Protein AF-A0A7S2B000-F1 (afdb_monomer_lite)

Sequence (266 aa):
QKKSGRSLSSGQLSNQALAASLPDLSRPAPIATAQARLSVDSGSQPRCPSSPLGADANQSGPGGRKRISACSLNASGTETSNLRSSPLGASFQPDLATPNRSRSVSFKPSTPSLDTPRLMDKLQRASSQMCAEQPRAARWTSLNHNSDSLLQHGEAMLKEQNALEARANLFKEMESEGVTSPLRQHIARKIRGRLREEQERDGQGTLDQVEIQQRSINIRKHLGLMYNLRRELQVLKRNAFEEEDDGKSKLDPEQAFLRGAWMARQ

Structure (mmCIF, N/CA/C/O backbone):
data_AF-A0A7S2B000-F1
#
_entry.id   AF-A0A7S2B000-F1
#
loop_
_atom_site.group_PDB
_atom_site.id
_atom_site.type_symbol
_atom_site.label_atom_id
_atom_site.label_alt_id
_atom_site.label_comp_id
_atom_site.label_asym_id
_atom_site.label_entity_id
_atom_site.label_seq_id
_atom_site.pdbx_PDB_ins_code
_atom_site.Cartn_x
_atom_site.Cartn_y
_atom_site.Cartn_z
_atom_site.occupancy
_atom_site.B_iso_or_equiv
_atom_site.auth_seq_id
_atom_site.auth_comp_id
_atom_site.auth_asym_id
_atom_site.auth_atom_id
_atom_site.pdbx_PDB_model_num
ATOM 1 N N . GLN A 1 1 ? -53.737 -36.867 26.801 1.00 48.75 1 GLN A N 1
ATOM 2 C CA . GLN A 1 1 ? -53.240 -37.774 27.862 1.00 48.75 1 GLN A CA 1
ATOM 3 C C . GLN A 1 1 ? -51.741 -37.547 28.054 1.00 48.75 1 GLN A C 1
ATOM 5 O O . GLN A 1 1 ? -51.056 -37.454 27.051 1.00 48.75 1 GLN A O 1
ATOM 10 N N . LYS A 1 2 ? -51.288 -37.520 29.323 1.00 49.06 2 LYS A N 1
ATOM 11 C CA . LYS A 1 2 ? -49.895 -37.528 29.850 1.00 49.06 2 LYS A CA 1
ATOM 12 C C . LYS A 1 2 ? -49.034 -36.285 29.528 1.00 49.06 2 LYS A C 1
ATOM 14 O O . LYS A 1 2 ? -48.746 -36.046 28.371 1.00 49.06 2 LYS A O 1
ATOM 19 N N . LYS A 1 3 ? -48.702 -35.370 30.455 1.00 48.66 3 LYS A N 1
ATOM 20 C CA . LYS A 1 3 ? -48.117 -35.373 31.832 1.00 48.66 3 LYS A CA 1
ATOM 21 C C . LYS A 1 3 ? -46.617 -35.011 31.823 1.00 48.66 3 LYS A C 1
ATOM 23 O O . LYS A 1 3 ? -45.858 -35.514 31.007 1.00 48.66 3 LYS A O 1
ATOM 28 N N . SER A 1 4 ? -46.237 -34.252 32.860 1.00 52.56 4 SER A N 1
ATOM 29 C CA . SER A 1 4 ? -44.898 -33.794 33.284 1.00 52.56 4 SER A CA 1
ATOM 30 C C . SER A 1 4 ? -44.373 -32.559 32.525 1.00 52.56 4 SER A C 1
ATOM 32 O O . SER A 1 4 ? -44.168 -32.615 31.326 1.00 52.56 4 SER A O 1
ATOM 34 N N . GLY A 1 5 ? -44.188 -31.373 33.113 1.00 51.44 5 GLY A N 1
ATOM 35 C CA . GLY A 1 5 ? -44.183 -30.980 34.523 1.00 51.44 5 GLY A CA 1
ATOM 36 C C . GLY A 1 5 ? -42.812 -31.194 35.162 1.00 51.44 5 GLY A C 1
ATOM 37 O O . GLY A 1 5 ? -42.626 -32.168 35.883 1.00 51.44 5 GLY A O 1
ATOM 38 N N . ARG A 1 6 ? -41.857 -30.294 34.894 1.00 51.41 6 ARG A N 1
ATOM 39 C CA . ARG A 1 6 ? -40.600 -30.176 35.647 1.00 51.41 6 ARG A CA 1
ATOM 40 C C . ARG A 1 6 ? -40.456 -28.748 36.165 1.00 51.41 6 ARG A C 1
ATOM 42 O O . ARG A 1 6 ? -40.022 -27.857 35.445 1.00 51.41 6 ARG A O 1
ATOM 49 N N . SER A 1 7 ? -40.849 -28.564 37.421 1.00 55.44 7 SER A N 1
ATOM 50 C CA . SER A 1 7 ? -40.416 -27.457 38.266 1.00 55.44 7 SER A CA 1
ATOM 51 C C . SER A 1 7 ? -38.979 -27.725 38.705 1.00 55.44 7 SER A C 1
ATOM 53 O O . SER A 1 7 ? -38.716 -28.766 39.310 1.00 55.44 7 SER A O 1
ATOM 55 N N . LEU A 1 8 ? -38.060 -26.805 38.424 1.00 56.22 8 LEU A N 1
ATOM 56 C CA . LEU A 1 8 ? -36.769 -26.773 39.099 1.00 56.22 8 LEU A CA 1
ATOM 57 C C . LEU A 1 8 ? -36.741 -25.585 40.050 1.00 56.22 8 LEU A C 1
ATOM 59 O O . LEU A 1 8 ? -37.148 -24.471 39.730 1.00 56.22 8 LEU A O 1
ATOM 63 N N . SER A 1 9 ? -36.353 -25.941 41.261 1.00 52.31 9 SER A N 1
ATOM 64 C CA . SER A 1 9 ? -36.409 -25.220 42.512 1.00 52.31 9 SER A CA 1
ATOM 65 C C . SER A 1 9 ? -35.502 -23.997 42.545 1.00 52.31 9 SER A C 1
ATOM 67 O O . SER A 1 9 ? -34.324 -24.065 42.202 1.00 52.31 9 SER A O 1
ATOM 69 N N . SER A 1 10 ? -36.078 -22.921 43.073 1.00 49.84 10 SER A N 1
ATOM 70 C CA . SER A 1 10 ? -35.412 -21.797 43.725 1.00 49.84 10 SER A CA 1
ATOM 71 C C . SER A 1 10 ? -34.302 -22.279 44.668 1.00 49.84 10 SER A C 1
ATOM 73 O O . SER A 1 10 ? -34.577 -22.896 45.696 1.00 49.84 10 SER A O 1
ATOM 75 N N . GLY A 1 11 ? -33.050 -22.000 44.306 1.00 50.50 11 GLY A N 1
ATOM 76 C CA . GLY A 1 11 ? -31.906 -22.037 45.209 1.00 50.50 11 GLY A CA 1
ATOM 77 C C . GLY A 1 11 ? -31.636 -20.628 45.719 1.00 50.50 11 GLY A C 1
ATOM 78 O O . GLY A 1 11 ? -30.879 -19.883 45.104 1.00 50.50 11 GLY A O 1
ATOM 79 N N . GLN A 1 12 ? -32.279 -20.256 46.826 1.00 51.03 12 GLN A N 1
ATOM 80 C CA . GLN A 1 12 ? -31.866 -19.113 47.635 1.00 51.03 12 GLN A CA 1
ATOM 81 C C . GLN A 1 12 ? -30.516 -19.442 48.281 1.00 51.03 12 GLN A C 1
ATOM 83 O O . GLN A 1 12 ? -30.449 -20.252 49.200 1.00 51.03 12 GLN A O 1
ATOM 88 N N . LEU A 1 13 ? -29.446 -18.801 47.814 1.00 54.88 13 LEU A N 1
ATOM 89 C CA . LEU A 1 13 ? -28.204 -18.685 48.571 1.00 54.88 13 LEU A CA 1
ATOM 90 C C . LEU A 1 13 ? -28.124 -17.267 49.127 1.00 54.88 13 LEU A C 1
ATOM 92 O O . LEU A 1 13 ? -27.769 -16.305 48.450 1.00 54.88 13 LEU A O 1
ATOM 96 N N . SER A 1 14 ? -28.527 -17.166 50.386 1.00 55.06 14 SER A N 1
ATOM 97 C CA . SER A 1 14 ? -28.281 -16.048 51.280 1.00 55.06 14 SER A CA 1
ATOM 98 C C . SER A 1 14 ? -26.785 -15.957 51.591 1.00 55.06 14 SER A C 1
ATOM 100 O O . SER A 1 14 ? -26.295 -16.652 52.478 1.00 55.06 14 SER A O 1
ATOM 102 N N . ASN A 1 15 ? -26.065 -15.079 50.893 1.00 51.00 15 ASN A N 1
ATOM 103 C CA . ASN A 1 15 ? -24.744 -14.627 51.326 1.00 51.00 15 ASN A CA 1
ATOM 104 C C . ASN A 1 15 ? -24.925 -13.418 52.244 1.00 51.00 15 ASN A C 1
ATOM 106 O O . ASN A 1 15 ? -24.978 -12.269 51.807 1.00 51.00 15 ASN A O 1
ATOM 110 N N . GLN A 1 16 ? -25.091 -13.718 53.529 1.00 51.50 16 GLN A N 1
ATOM 111 C CA . GLN A 1 16 ? -25.031 -12.758 54.621 1.00 51.50 16 GLN A CA 1
ATOM 112 C C . GLN A 1 16 ? -23.587 -12.665 55.134 1.00 51.50 16 GLN A C 1
ATOM 114 O O . GLN A 1 16 ? -22.929 -13.684 55.312 1.00 51.50 16 GLN A O 1
ATOM 119 N N . ALA A 1 17 ? -23.179 -11.433 55.442 1.00 47.75 17 ALA A N 1
ATOM 120 C CA . ALA A 1 17 ? -22.081 -11.047 56.331 1.00 47.75 17 ALA A CA 1
ATOM 121 C C . ALA A 1 17 ? -20.630 -11.263 55.853 1.00 47.75 17 ALA A C 1
ATOM 123 O O . ALA A 1 17 ? -20.069 -12.347 55.938 1.00 47.75 17 ALA A O 1
ATOM 124 N N . LEU A 1 18 ? -19.981 -10.148 55.495 1.00 49.06 18 LEU A N 1
ATOM 125 C CA . LEU A 1 18 ? -18.849 -9.586 56.251 1.00 49.06 18 LEU A CA 1
ATOM 126 C C . LEU A 1 18 ? -18.522 -8.199 55.675 1.00 49.06 18 LEU A C 1
ATOM 128 O O . LEU A 1 18 ? -17.697 -8.034 54.781 1.00 49.06 18 LEU A O 1
ATOM 132 N N . ALA A 1 19 ? -19.222 -7.186 56.188 1.00 46.69 19 ALA A N 1
ATOM 133 C CA . ALA A 1 19 ? -18.853 -5.791 56.008 1.00 46.69 19 ALA A CA 1
ATOM 134 C C . ALA A 1 19 ? -17.630 -5.500 56.892 1.00 46.69 19 ALA A C 1
ATOM 136 O O . ALA A 1 19 ? -17.762 -5.160 58.066 1.00 46.69 19 ALA A O 1
ATOM 137 N N . ALA A 1 20 ? -16.433 -5.678 56.336 1.00 52.91 20 ALA A N 1
ATOM 138 C CA . ALA A 1 20 ? -15.221 -5.112 56.906 1.00 52.91 20 ALA A CA 1
ATOM 139 C C . ALA A 1 20 ? -15.176 -3.626 56.530 1.00 52.91 20 ALA A C 1
ATOM 141 O O . ALA A 1 20 ? -14.961 -3.258 55.376 1.00 52.91 20 ALA A O 1
ATOM 142 N N . SER A 1 21 ? -15.440 -2.784 57.526 1.00 53.06 21 SER A N 1
ATOM 143 C CA . SER A 1 21 ? -15.286 -1.335 57.479 1.00 53.06 21 SER A CA 1
ATOM 144 C C . SER A 1 21 ? -13.819 -0.983 57.215 1.00 53.06 21 SER A C 1
ATOM 146 O O . SER A 1 21 ? -12.997 -1.006 58.129 1.00 53.06 21 SER A O 1
ATOM 148 N N . LEU A 1 22 ? -13.487 -0.671 55.963 1.00 53.50 22 LEU A N 1
ATOM 149 C CA . LEU A 1 22 ? -12.232 -0.015 55.601 1.00 53.50 22 LEU A CA 1
ATOM 150 C C . LEU A 1 22 ? -12.374 1.500 55.825 1.00 53.50 22 LEU A C 1
ATOM 152 O O . LEU A 1 22 ? -13.413 2.061 55.472 1.00 53.50 22 LEU A O 1
ATOM 156 N N . PRO A 1 23 ? -11.367 2.176 56.403 1.00 61.69 23 PRO A N 1
ATOM 157 C CA . PRO A 1 23 ? -11.379 3.626 56.519 1.00 61.69 23 PRO A CA 1
ATOM 158 C C . PRO A 1 23 ? -11.295 4.272 55.129 1.00 61.69 23 PRO A C 1
ATOM 160 O O . PRO A 1 23 ? -10.381 4.001 54.350 1.00 61.69 23 PRO A O 1
ATOM 163 N N . ASP A 1 24 ? -12.269 5.135 54.847 1.00 50.66 24 ASP A N 1
ATOM 164 C CA . ASP A 1 24 ? -12.337 6.016 53.684 1.00 50.66 24 ASP A CA 1
ATOM 165 C C . ASP A 1 24 ? -11.171 7.019 53.714 1.00 50.66 24 ASP A C 1
ATOM 167 O O . ASP A 1 24 ? -11.203 8.045 54.395 1.00 50.66 24 ASP A O 1
ATOM 171 N N . LEU A 1 25 ? -10.102 6.679 52.995 1.00 58.31 25 LEU A N 1
ATOM 172 C CA . LEU A 1 25 ? -8.961 7.543 52.706 1.00 58.31 25 LEU A CA 1
ATOM 173 C C . LEU A 1 25 ? -9.016 7.984 51.240 1.00 58.31 25 LEU A C 1
ATOM 175 O O . LEU A 1 25 ? -8.083 7.750 50.477 1.00 58.31 25 LEU A O 1
ATOM 179 N N . SER A 1 26 ? -10.113 8.608 50.810 1.00 54.66 26 SER A N 1
ATOM 180 C CA . SER A 1 26 ? -10.136 9.252 49.491 1.00 54.66 26 SER A CA 1
ATOM 181 C C . SER A 1 26 ? -11.076 10.450 49.423 1.00 54.66 26 SER A C 1
ATOM 183 O O . SER A 1 26 ? -11.925 10.563 48.546 1.00 54.66 26 SER A O 1
ATOM 185 N N . ARG A 1 27 ? -10.885 11.413 50.329 1.00 50.41 27 ARG A N 1
ATOM 186 C CA . ARG A 1 27 ? -11.430 12.759 50.140 1.00 50.41 27 ARG A CA 1
ATOM 187 C C . ARG A 1 27 ? -10.371 13.636 49.456 1.00 50.41 27 ARG A C 1
ATOM 189 O O . ARG A 1 27 ? -9.499 14.154 50.154 1.00 50.41 27 ARG A O 1
ATOM 196 N N . PRO A 1 28 ? -10.388 13.811 48.120 1.00 59.69 28 PRO A N 1
ATOM 197 C CA . PRO A 1 28 ? -9.558 14.822 47.483 1.00 59.69 28 PRO A CA 1
ATOM 198 C C . PRO A 1 28 ? -10.028 16.207 47.941 1.00 59.69 28 PRO A C 1
ATOM 200 O O . PRO A 1 28 ? -11.224 16.506 47.969 1.00 59.69 28 PRO A O 1
ATOM 203 N N . ALA A 1 29 ? -9.071 17.040 48.344 1.00 60.31 29 ALA A N 1
ATOM 204 C CA . ALA A 1 29 ? -9.307 18.438 48.672 1.00 6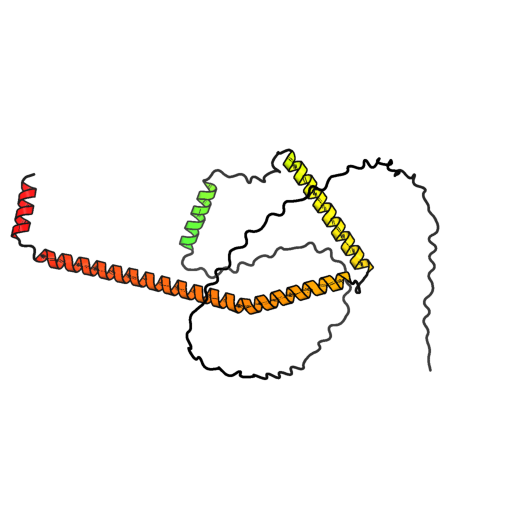0.31 29 ALA A CA 1
ATOM 205 C C . ALA A 1 29 ? -9.979 19.160 47.483 1.00 60.31 29 ALA A C 1
ATOM 207 O O . ALA A 1 29 ? -9.675 18.838 46.330 1.00 60.31 29 ALA A O 1
ATOM 208 N N . PRO A 1 30 ? -10.871 20.138 47.725 1.00 60.00 30 PRO A N 1
ATOM 209 C CA . PRO A 1 30 ? -11.452 20.931 46.653 1.00 60.00 30 PRO A CA 1
ATOM 210 C C . PRO A 1 30 ? -10.344 21.744 45.979 1.00 60.00 30 PRO A C 1
ATOM 212 O O . PRO A 1 30 ? -9.826 22.709 46.539 1.00 60.00 30 PRO A O 1
ATOM 215 N N . ILE A 1 31 ? -9.969 21.337 44.767 1.00 51.31 31 ILE A N 1
ATOM 216 C CA . ILE A 1 31 ? -9.130 22.142 43.885 1.00 51.31 31 ILE A CA 1
ATOM 217 C C . ILE A 1 31 ? -9.961 23.368 43.521 1.00 51.31 31 ILE A C 1
ATOM 219 O O . ILE A 1 31 ? -11.004 23.264 42.877 1.00 51.31 31 ILE A O 1
ATOM 223 N N . ALA A 1 32 ? -9.516 24.529 43.992 1.00 48.06 32 ALA A N 1
ATOM 224 C CA . ALA A 1 32 ? -10.076 25.812 43.620 1.00 48.06 32 ALA A CA 1
ATOM 225 C C . ALA A 1 32 ? -9.998 25.965 42.094 1.00 48.06 32 ALA A C 1
ATOM 227 O O . ALA A 1 32 ? -8.917 26.100 41.519 1.00 48.06 32 ALA A O 1
ATOM 228 N N . THR A 1 33 ? -11.157 25.924 41.441 1.00 52.47 33 THR A N 1
ATOM 229 C CA . THR A 1 33 ? -11.325 26.201 40.016 1.00 52.47 33 THR A CA 1
ATOM 230 C C . THR A 1 33 ? -10.997 27.669 39.753 1.00 52.47 33 THR A C 1
ATOM 232 O O . THR A 1 33 ? -11.868 28.537 39.786 1.00 52.47 33 THR A O 1
ATOM 235 N N . ALA A 1 34 ? -9.723 27.962 39.501 1.00 48.47 34 ALA A N 1
ATOM 236 C CA . ALA A 1 34 ? -9.314 29.216 38.894 1.00 48.47 34 ALA A CA 1
ATOM 237 C C . ALA A 1 34 ? -9.876 29.250 37.466 1.00 48.47 34 ALA A C 1
ATOM 239 O O . ALA A 1 34 ? -9.445 28.505 36.586 1.00 48.47 34 ALA A O 1
ATOM 240 N N . GLN A 1 35 ? -10.884 30.096 37.252 1.00 49.59 35 GLN A N 1
ATOM 241 C CA . GLN A 1 35 ? -11.424 30.406 35.934 1.00 49.59 35 GLN A CA 1
ATOM 242 C C . GLN A 1 35 ? -10.360 31.140 35.107 1.00 49.59 35 GLN A C 1
ATOM 244 O O . GLN A 1 35 ? -10.320 32.368 35.060 1.00 49.59 35 GLN A O 1
ATOM 249 N N . ALA A 1 36 ? -9.496 30.389 34.428 1.00 46.50 36 ALA A N 1
ATOM 250 C CA . ALA A 1 36 ? -8.711 30.917 33.326 1.00 46.50 36 ALA A CA 1
ATOM 251 C C . ALA A 1 36 ? -9.635 31.042 32.108 1.00 46.50 36 ALA A C 1
ATOM 253 O O . ALA A 1 36 ? -9.887 30.083 31.379 1.00 46.50 36 ALA A O 1
ATOM 254 N N . ARG A 1 37 ? -10.178 32.248 31.911 1.00 48.91 37 ARG A N 1
ATOM 255 C CA . ARG A 1 37 ? -10.768 32.680 30.642 1.00 48.91 37 ARG A CA 1
ATOM 256 C C . ARG A 1 37 ? -9.673 32.667 29.574 1.00 48.91 37 ARG A C 1
ATOM 258 O O . ARG A 1 37 ? -8.977 33.661 29.390 1.00 48.91 37 ARG A O 1
ATOM 265 N N . LEU A 1 38 ? -9.512 31.546 28.877 1.00 46.72 38 LEU A N 1
ATOM 266 C CA . LEU A 1 38 ? -8.758 31.517 27.632 1.00 46.72 38 LEU A CA 1
ATOM 267 C C . LEU A 1 38 ? -9.656 32.064 26.524 1.00 46.72 38 LEU A C 1
ATOM 269 O O . LEU A 1 38 ? -10.613 31.431 26.083 1.00 46.72 38 LEU A O 1
ATOM 273 N N . SER A 1 39 ? -9.338 33.299 26.150 1.00 52.38 39 SER A N 1
ATOM 274 C CA . SER A 1 39 ? -9.768 33.964 24.931 1.00 52.38 39 SER A CA 1
ATOM 275 C C . SER A 1 39 ? -9.484 33.044 23.745 1.00 52.38 39 SER A C 1
ATOM 277 O O . SER A 1 39 ? -8.328 32.748 23.448 1.00 52.38 39 SER A O 1
ATOM 279 N N . VAL A 1 40 ? -10.542 32.560 23.097 1.00 52.59 40 VAL A N 1
ATOM 280 C CA . VAL A 1 40 ? -10.447 31.854 21.820 1.00 52.59 40 VAL A CA 1
ATOM 281 C C . VAL A 1 40 ? -10.113 32.913 20.780 1.00 52.59 40 VAL A C 1
ATOM 283 O O . VAL A 1 40 ? -10.995 33.623 20.304 1.00 52.59 40 VAL A O 1
ATOM 286 N N . ASP A 1 41 ? -8.820 33.065 20.510 1.00 46.97 41 ASP A N 1
ATOM 287 C CA . ASP A 1 41 ? -8.335 33.881 19.411 1.00 46.97 41 ASP A CA 1
ATOM 288 C C . ASP A 1 41 ? -8.746 33.218 18.095 1.00 46.97 41 ASP A C 1
ATOM 290 O O . ASP A 1 41 ? -8.426 32.067 17.779 1.00 46.97 41 ASP A O 1
ATOM 294 N N . SER A 1 42 ? -9.577 33.950 17.380 1.00 53.12 42 SER A N 1
ATOM 295 C CA . SER A 1 42 ? -10.132 33.616 16.090 1.00 53.12 42 SER A CA 1
ATOM 296 C C . SER A 1 42 ? -9.085 33.802 14.998 1.00 53.12 42 SER A C 1
ATOM 298 O O . SER A 1 42 ? -8.709 34.922 14.679 1.00 53.12 42 SER A O 1
ATOM 300 N N . GLY A 1 43 ? -8.762 32.708 14.310 1.00 49.47 43 GLY A N 1
ATOM 301 C CA . GLY A 1 43 ? -8.453 32.764 12.885 1.00 49.47 43 GLY A CA 1
ATOM 302 C C . GLY A 1 43 ? -7.011 32.465 12.503 1.00 49.47 43 GLY A C 1
ATOM 303 O O . GLY A 1 43 ? -6.142 33.317 12.577 1.00 49.47 43 GLY A O 1
ATOM 304 N N . SER A 1 44 ? -6.809 31.285 11.920 1.00 46.91 44 SER A N 1
ATOM 305 C CA . SER A 1 44 ? -6.159 31.173 10.610 1.00 46.91 44 SER A CA 1
ATOM 306 C C . SER A 1 44 ? -6.344 29.746 10.100 1.00 46.91 44 SER A C 1
ATOM 308 O O . SER A 1 44 ? -5.652 28.820 10.517 1.00 46.91 44 SER A O 1
ATOM 310 N N . GLN A 1 45 ? -7.334 29.537 9.229 1.00 51.12 45 GLN A N 1
ATOM 311 C CA . GLN A 1 45 ? -7.368 28.323 8.419 1.00 51.12 45 GLN A CA 1
ATOM 312 C C . GLN A 1 45 ? -6.373 28.485 7.262 1.00 51.12 45 GLN A C 1
ATOM 314 O O . GLN A 1 45 ? -6.459 29.484 6.541 1.00 51.12 45 GLN A O 1
ATOM 319 N N . PRO A 1 46 ? -5.469 27.519 7.022 1.00 52.25 46 PRO A N 1
ATOM 320 C CA . PRO A 1 46 ? -4.660 27.520 5.816 1.00 52.25 46 PRO A CA 1
ATOM 321 C C . PRO A 1 46 ? -5.568 27.239 4.612 1.00 52.25 46 PRO A C 1
ATOM 323 O O . PRO A 1 46 ? -6.059 26.127 4.412 1.00 52.25 46 PRO A O 1
ATOM 326 N N . ARG A 1 47 ? -5.816 28.280 3.812 1.00 46.34 47 ARG A N 1
ATOM 327 C CA . ARG A 1 47 ? -6.464 28.158 2.503 1.00 46.34 47 ARG A CA 1
ATOM 328 C C . ARG A 1 47 ? -5.590 27.278 1.613 1.00 46.34 47 ARG A C 1
ATOM 330 O O . ARG A 1 47 ? -4.447 27.620 1.325 1.00 46.34 47 ARG A O 1
ATOM 337 N N . CYS A 1 48 ? -6.143 26.158 1.167 1.00 46.97 48 CYS A N 1
ATOM 338 C CA . CYS A 1 48 ? -5.566 25.381 0.079 1.00 46.97 48 CYS A CA 1
ATOM 339 C C . CYS A 1 48 ? -5.608 26.225 -1.209 1.00 46.97 48 CYS A C 1
ATOM 341 O O . CYS A 1 48 ? -6.646 26.836 -1.483 1.00 46.97 48 CYS A O 1
ATOM 343 N N . PRO A 1 49 ? -4.529 26.282 -2.009 1.00 56.56 49 PRO A N 1
ATOM 344 C CA . PRO A 1 49 ? -4.567 26.945 -3.302 1.00 56.56 49 PRO A CA 1
ATOM 345 C C . PRO A 1 49 ? -5.453 26.134 -4.254 1.00 56.56 49 PRO A C 1
ATOM 347 O O . PRO A 1 49 ? -5.111 25.032 -4.677 1.00 56.56 49 PRO A O 1
ATOM 350 N N . SER A 1 50 ? -6.616 26.693 -4.577 1.00 49.25 50 SER A N 1
ATOM 351 C CA . SER A 1 50 ? -7.461 26.262 -5.684 1.00 49.25 50 SER A CA 1
ATOM 352 C C . SER A 1 50 ? -6.711 26.469 -6.999 1.00 49.25 50 SER A C 1
ATOM 354 O O . SER A 1 50 ? -6.423 27.605 -7.380 1.00 49.25 50 SER A O 1
ATOM 356 N N . SER A 1 51 ? -6.391 25.376 -7.687 1.00 55.22 51 SER A N 1
ATOM 357 C CA . SER A 1 51 ? -5.901 25.409 -9.062 1.00 55.22 51 SER A CA 1
ATOM 358 C C . SER A 1 51 ? -6.970 26.017 -9.984 1.00 55.22 51 SER A C 1
ATOM 360 O O . SER A 1 51 ? -8.144 25.655 -9.862 1.00 55.22 51 SER A O 1
ATOM 362 N N . PRO A 1 52 ? -6.608 26.933 -10.898 1.00 56.88 52 PRO A N 1
ATOM 363 C CA . PRO A 1 52 ? -7.561 27.504 -11.835 1.00 56.88 52 PRO A CA 1
ATOM 364 C C . PRO A 1 52 ? -7.991 26.458 -12.870 1.00 56.88 52 PRO A C 1
ATOM 366 O O . PRO A 1 52 ? -7.160 25.837 -13.534 1.00 56.88 52 PRO A O 1
ATOM 369 N N . LEU A 1 53 ? -9.310 26.295 -13.005 1.00 45.56 53 LEU A N 1
ATOM 370 C CA . LEU A 1 53 ? -9.945 25.681 -14.165 1.00 45.56 53 LEU A CA 1
ATOM 371 C C . LEU A 1 53 ? -9.543 26.470 -15.420 1.00 45.56 53 LEU A C 1
ATOM 373 O O . LEU A 1 53 ? -9.999 27.594 -15.622 1.00 45.56 53 LEU A O 1
ATOM 377 N N . GLY A 1 54 ? -8.720 25.860 -16.269 1.00 44.84 54 GLY A N 1
ATOM 378 C CA . GLY A 1 54 ? -8.590 26.246 -17.668 1.00 44.84 54 GLY A CA 1
ATOM 379 C C . GLY A 1 54 ? -9.793 25.713 -18.436 1.00 44.84 54 GLY A C 1
ATOM 380 O O . GLY A 1 54 ? -9.859 24.526 -18.750 1.00 44.84 54 GLY A O 1
ATOM 381 N N . ALA A 1 55 ? -10.762 26.590 -18.674 1.00 47.69 55 ALA A N 1
ATOM 382 C CA . ALA A 1 55 ? -11.811 26.391 -19.653 1.00 47.69 55 ALA A CA 1
ATOM 383 C C . ALA A 1 55 ? -11.271 26.828 -21.017 1.00 47.69 55 ALA A C 1
ATOM 385 O O . ALA A 1 55 ? -11.128 28.022 -21.244 1.00 47.69 55 ALA A O 1
ATOM 386 N N . ASP A 1 56 ? -11.026 25.874 -21.913 1.00 50.28 56 ASP A N 1
ATOM 387 C CA . ASP A 1 56 ? -10.988 26.144 -23.347 1.00 50.28 56 ASP A CA 1
ATOM 388 C C . ASP A 1 56 ? -12.004 25.243 -24.041 1.00 50.28 56 ASP A C 1
ATOM 390 O O . ASP A 1 56 ? -11.912 24.014 -24.084 1.00 50.28 56 ASP A O 1
ATOM 394 N N . ALA A 1 57 ? -13.042 25.919 -24.517 1.00 50.78 57 ALA A N 1
ATOM 395 C CA . ALA A 1 57 ? -14.077 25.403 -25.378 1.00 50.78 57 ALA A CA 1
ATOM 396 C C . ALA A 1 57 ? -13.598 25.381 -26.841 1.00 50.78 57 ALA A C 1
ATOM 398 O O . ALA A 1 57 ? -12.697 26.118 -27.229 1.00 50.78 57 ALA A O 1
ATOM 399 N N . ASN A 1 58 ? -14.344 24.628 -27.655 1.00 41.91 58 ASN A N 1
ATOM 400 C CA . ASN A 1 58 ? -14.477 24.748 -29.112 1.00 41.91 58 ASN A CA 1
ATOM 401 C C . ASN A 1 58 ? -13.375 24.146 -30.005 1.00 41.91 58 ASN A C 1
ATOM 403 O O . ASN A 1 58 ? -12.440 24.836 -30.393 1.00 41.91 58 ASN A O 1
ATOM 407 N N . GLN A 1 59 ? -13.628 22.944 -30.551 1.00 43.09 59 GLN A N 1
ATOM 408 C CA . GLN A 1 59 ? -14.250 22.830 -31.890 1.00 43.09 59 GLN A CA 1
ATOM 409 C C . GLN A 1 59 ? -14.450 21.377 -32.381 1.00 43.09 59 GLN A C 1
ATOM 411 O O . GLN A 1 59 ? -13.512 20.609 -32.549 1.00 43.09 59 GLN A O 1
ATOM 416 N N . SER A 1 60 ? -15.724 21.047 -32.629 1.00 46.97 60 SER A N 1
ATOM 417 C CA . SER A 1 60 ? -16.280 20.333 -33.796 1.00 46.97 60 SER A CA 1
ATOM 418 C C . SER A 1 60 ? -15.500 19.201 -34.491 1.00 46.97 60 SER A C 1
ATOM 420 O O . SER A 1 60 ? -14.523 19.432 -35.197 1.00 46.97 60 SER A O 1
ATOM 422 N N . GLY A 1 61 ? -16.112 18.010 -34.500 1.00 40.22 61 GLY A N 1
ATOM 423 C CA . GLY A 1 61 ? -15.904 16.987 -35.531 1.00 40.22 61 GLY A CA 1
ATOM 424 C C . GLY A 1 61 ? -16.994 15.900 -35.503 1.00 40.22 61 GLY A C 1
ATOM 425 O O . GLY A 1 61 ? -17.028 15.121 -34.550 1.00 40.22 61 GLY A O 1
ATOM 426 N N . PRO A 1 62 ? -17.892 15.804 -36.507 1.00 55.81 62 PRO A N 1
ATOM 427 C CA . PRO A 1 62 ? -18.918 14.768 -36.566 1.00 55.81 62 PRO A CA 1
ATOM 428 C C . PRO A 1 62 ? -18.329 13.502 -37.206 1.00 55.81 62 PRO A C 1
ATOM 430 O O . PRO A 1 62 ? -18.328 13.333 -38.421 1.00 55.81 62 PRO A O 1
ATOM 433 N N . GLY A 1 63 ? -17.795 12.606 -36.379 1.00 43.41 63 GLY A N 1
ATOM 434 C CA . GLY A 1 63 ? -17.251 11.319 -36.813 1.00 43.41 63 GLY A CA 1
ATOM 435 C C . GLY A 1 63 ? -18.118 10.165 -36.332 1.00 43.41 63 GLY A C 1
ATOM 436 O O . GLY A 1 63 ? -17.920 9.655 -35.233 1.00 43.41 63 GLY A O 1
ATOM 437 N N . GLY A 1 64 ? -19.086 9.750 -37.150 1.00 52.12 64 GLY A N 1
ATOM 438 C CA . GLY A 1 64 ? -19.974 8.635 -36.847 1.00 52.12 64 GLY A CA 1
ATOM 439 C C . GLY A 1 64 ? -19.218 7.342 -36.531 1.00 52.12 64 GLY A C 1
ATOM 440 O O . GLY A 1 64 ? -18.468 6.823 -37.358 1.00 52.12 64 GLY A O 1
ATOM 441 N N . ARG A 1 65 ? -19.475 6.767 -35.353 1.00 46.81 65 ARG A N 1
ATOM 442 C CA . ARG A 1 65 ? -19.175 5.363 -35.064 1.00 46.81 65 ARG A CA 1
ATOM 443 C C . ARG A 1 65 ? -20.392 4.681 -34.450 1.00 46.81 65 ARG A C 1
ATOM 445 O O . ARG A 1 65 ? -20.785 4.908 -33.315 1.00 46.81 65 ARG A O 1
ATOM 452 N N . LYS A 1 66 ? -20.994 3.897 -35.339 1.00 54.44 66 LYS A N 1
ATOM 453 C CA . LYS A 1 66 ? -21.929 2.782 -35.202 1.00 54.44 66 LYS A CA 1
ATOM 454 C C . LYS A 1 66 ? -22.175 2.318 -33.761 1.00 54.44 66 LYS A C 1
ATOM 456 O O . LYS A 1 66 ? -21.276 1.822 -33.089 1.00 54.44 66 LYS A O 1
ATOM 461 N N . ARG A 1 67 ? -23.452 2.404 -33.375 1.00 44.47 67 ARG A N 1
ATOM 462 C CA . ARG A 1 67 ? -24.072 1.648 -32.284 1.00 44.47 67 ARG A CA 1
ATOM 463 C C . ARG A 1 67 ? -23.701 0.177 -32.444 1.00 44.47 67 ARG A C 1
ATOM 465 O O . ARG A 1 67 ? -24.086 -0.441 -33.435 1.00 44.47 67 ARG A O 1
ATOM 472 N N . ILE A 1 68 ? -22.964 -0.367 -31.486 1.00 51.03 68 ILE A N 1
ATOM 473 C CA . ILE A 1 68 ? -22.836 -1.812 -31.344 1.00 51.03 68 ILE A CA 1
ATOM 474 C C . ILE A 1 68 ? -23.912 -2.217 -30.346 1.00 51.03 68 ILE A C 1
ATOM 476 O O . ILE A 1 68 ? -23.979 -1.703 -29.231 1.00 51.03 68 ILE A O 1
ATOM 480 N N . SER A 1 69 ? -24.820 -3.041 -30.849 1.00 54.12 69 SER A N 1
ATOM 481 C CA . SER A 1 69 ? -25.993 -3.567 -30.174 1.00 54.12 69 SER A CA 1
ATOM 482 C C . SER A 1 69 ? -25.632 -4.232 -28.852 1.00 54.12 69 SER A C 1
ATOM 484 O O . SER A 1 69 ? -24.702 -5.033 -28.785 1.00 54.12 69 SER A O 1
ATOM 486 N N . ALA A 1 70 ? -26.425 -3.935 -27.826 1.00 39.53 70 ALA A N 1
ATOM 487 C CA . ALA A 1 70 ? -26.494 -4.727 -26.615 1.00 39.53 70 ALA A CA 1
ATOM 488 C C . ALA A 1 70 ? -26.971 -6.141 -26.977 1.00 39.53 70 ALA A C 1
ATOM 490 O O . ALA A 1 70 ? -28.052 -6.312 -27.543 1.00 39.53 70 ALA A O 1
ATOM 491 N N . CYS A 1 71 ? -26.160 -7.144 -26.659 1.00 42.34 71 CYS A N 1
ATOM 492 C CA . CYS A 1 71 ? -26.588 -8.533 -26.611 1.00 42.34 71 CYS A CA 1
ATOM 493 C C . CYS A 1 71 ? -26.850 -8.859 -25.141 1.00 42.34 71 CYS A C 1
ATOM 495 O O . CYS A 1 71 ? -25.915 -9.101 -24.379 1.00 42.34 71 CYS A O 1
ATOM 497 N N . SER A 1 72 ? -28.125 -8.833 -24.747 1.00 43.28 72 SER A N 1
ATOM 498 C CA . SER A 1 72 ? -28.604 -9.519 -23.547 1.00 43.28 72 SER A CA 1
ATOM 499 C C . SER A 1 72 ? -28.217 -10.990 -23.633 1.00 43.28 72 SER A C 1
ATOM 501 O O . SER A 1 72 ? -28.760 -11.724 -24.457 1.00 43.28 72 SER A O 1
ATOM 503 N N . LEU A 1 73 ? -27.314 -11.434 -22.764 1.00 44.31 73 LEU A N 1
ATOM 504 C CA . LEU A 1 73 ? -27.178 -12.845 -22.433 1.00 44.31 73 LEU A CA 1
ATOM 505 C C . LEU A 1 73 ? -27.866 -13.076 -21.094 1.00 44.31 73 LEU A C 1
ATOM 507 O O . LEU A 1 73 ? -27.320 -12.836 -20.020 1.00 44.31 73 LEU A O 1
ATOM 511 N N . ASN A 1 74 ? -29.108 -13.534 -21.211 1.00 44.47 74 ASN A N 1
ATOM 512 C CA . ASN A 1 74 ? -29.835 -14.201 -20.150 1.00 44.47 74 ASN A CA 1
ATOM 513 C C . ASN A 1 74 ? -29.113 -15.524 -19.861 1.00 44.47 74 ASN A C 1
ATOM 515 O O . ASN A 1 74 ? -29.229 -16.471 -20.635 1.00 44.47 74 ASN A O 1
ATOM 519 N N . ALA A 1 75 ? -28.369 -15.589 -18.761 1.00 42.12 75 ALA A N 1
ATOM 520 C CA . ALA A 1 75 ? -27.899 -16.845 -18.189 1.00 42.12 75 ALA A CA 1
ATOM 521 C C . ALA A 1 75 ? -28.691 -17.114 -16.906 1.00 42.12 75 ALA A C 1
ATOM 523 O O . ALA A 1 75 ? -28.271 -16.813 -15.792 1.00 42.12 75 ALA A O 1
ATOM 524 N N . SER A 1 76 ? -29.889 -17.657 -17.096 1.00 43.31 76 SER A N 1
ATOM 525 C CA . SER A 1 76 ? -30.647 -18.370 -16.075 1.00 43.31 76 SER A CA 1
ATOM 526 C C . SER A 1 76 ? -29.920 -19.678 -15.749 1.00 43.31 76 SER A C 1
ATOM 528 O O . SER A 1 76 ? -30.135 -20.693 -16.406 1.00 43.31 76 SER A O 1
ATOM 530 N N . GLY A 1 77 ? -29.027 -19.630 -14.760 1.00 38.38 77 GLY A N 1
ATOM 531 C CA . GLY A 1 77 ? -28.411 -20.798 -14.135 1.00 38.38 77 GLY A CA 1
ATOM 532 C C . GLY A 1 77 ? -29.051 -21.054 -12.776 1.00 38.38 77 GLY A C 1
ATOM 533 O O . GLY A 1 77 ? -28.616 -20.514 -11.764 1.00 38.38 77 GLY A O 1
ATOM 534 N N . THR A 1 78 ? -30.118 -21.847 -12.755 1.00 44.44 78 THR A N 1
ATOM 535 C CA . THR A 1 78 ? -30.681 -22.430 -11.535 1.00 44.44 78 THR A CA 1
ATOM 536 C C . THR A 1 78 ? -29.784 -23.577 -11.076 1.00 44.44 78 THR A C 1
ATOM 538 O O . THR A 1 78 ? -30.000 -24.721 -11.467 1.00 44.44 78 THR A O 1
ATOM 541 N N . GLU A 1 79 ? -28.784 -23.289 -10.246 1.00 40.38 79 GLU A N 1
ATOM 542 C CA . GLU A 1 79 ? -28.079 -24.325 -9.487 1.00 40.38 79 GLU A CA 1
ATOM 543 C C . GLU A 1 79 ? -28.701 -24.446 -8.095 1.00 40.38 79 GLU A C 1
ATOM 545 O O . GLU A 1 79 ? -28.322 -23.802 -7.119 1.00 40.38 79 GLU A O 1
ATOM 550 N N . THR A 1 80 ? -29.713 -25.302 -8.022 1.00 45.91 80 THR A N 1
ATOM 551 C CA . THR A 1 80 ? -30.131 -25.958 -6.790 1.00 45.91 80 THR A CA 1
ATOM 552 C C . THR A 1 80 ? -29.147 -27.086 -6.497 1.00 45.91 80 THR A C 1
ATOM 554 O O . THR A 1 80 ? -29.163 -28.085 -7.210 1.00 45.91 80 THR A O 1
ATOM 557 N N . SER A 1 81 ? -28.320 -26.986 -5.455 1.00 45.25 81 SER A N 1
ATOM 558 C CA . SER A 1 81 ? -27.967 -28.162 -4.643 1.00 45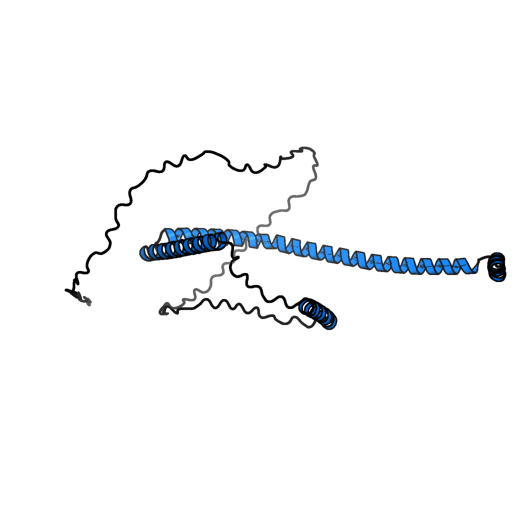.25 81 SER A CA 1
ATOM 559 C C . SER A 1 81 ? -27.167 -27.815 -3.380 1.00 45.25 81 SER A C 1
ATOM 561 O O . SER A 1 81 ? -26.208 -27.055 -3.394 1.00 45.25 81 SER A O 1
ATOM 563 N N . ASN A 1 82 ? -27.566 -28.493 -2.300 1.00 39.88 82 ASN A N 1
ATOM 564 C CA . ASN A 1 82 ? -26.770 -28.872 -1.132 1.00 39.88 82 ASN A CA 1
ATOM 565 C C . ASN A 1 82 ? -26.584 -27.848 -0.003 1.00 39.88 82 ASN A C 1
ATOM 567 O O . ASN A 1 82 ? -25.485 -27.415 0.339 1.00 39.88 82 ASN A O 1
ATOM 571 N N . LEU A 1 83 ? -27.694 -27.643 0.713 1.00 39.81 83 LEU A N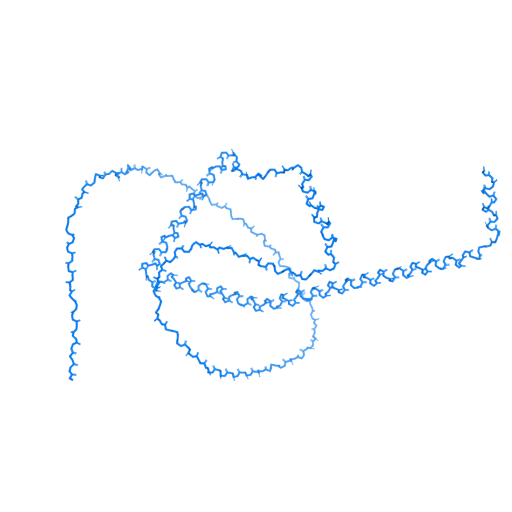 1
ATOM 572 C CA . LEU A 1 83 ? -27.699 -27.420 2.158 1.00 39.81 83 LEU A CA 1
ATOM 573 C C . LEU A 1 83 ? -26.988 -28.592 2.858 1.00 39.81 83 LEU A C 1
ATOM 575 O O . LEU A 1 83 ? -27.595 -29.624 3.140 1.00 39.81 83 LEU A O 1
ATOM 579 N N . ARG A 1 84 ? -25.692 -28.442 3.143 1.00 42.06 84 ARG A N 1
ATOM 580 C CA . ARG A 1 84 ? -24.988 -29.309 4.089 1.00 42.06 84 ARG A CA 1
ATOM 581 C C . ARG A 1 84 ? -25.108 -28.685 5.472 1.00 42.06 84 ARG A C 1
ATOM 583 O O . ARG A 1 84 ? -24.437 -27.712 5.801 1.00 42.06 84 ARG A O 1
ATOM 590 N N . SER A 1 85 ? -26.024 -29.237 6.252 1.00 47.19 85 SER A N 1
ATOM 591 C CA . SER A 1 85 ? -26.200 -28.975 7.673 1.00 47.19 85 SER A CA 1
ATOM 592 C C . SER A 1 85 ? -24.906 -29.329 8.411 1.00 47.19 85 SER A C 1
ATOM 594 O O . SER A 1 85 ? -24.548 -30.503 8.504 1.00 47.19 85 SER A O 1
ATOM 596 N N . SER A 1 86 ? -24.193 -28.328 8.924 1.00 47.94 86 SER A N 1
ATOM 597 C CA . SER A 1 86 ? -23.116 -28.552 9.891 1.00 47.94 86 SER A CA 1
ATOM 598 C C . SER A 1 86 ? -23.717 -28.592 11.299 1.00 47.94 86 SER A C 1
ATOM 600 O O . SER A 1 86 ? -24.473 -27.683 11.652 1.00 47.94 86 SER A O 1
ATOM 602 N N . PRO A 1 87 ? -23.425 -29.626 12.105 1.00 57.97 87 PRO A N 1
ATOM 603 C CA . PRO A 1 87 ? -23.970 -29.751 13.447 1.00 57.97 87 PRO A CA 1
ATOM 604 C C . PRO A 1 87 ? -23.394 -28.683 14.385 1.00 57.97 87 PRO A C 1
ATOM 606 O O . PRO A 1 87 ? -22.183 -28.509 14.511 1.00 57.97 87 PRO A O 1
ATOM 609 N N . LEU A 1 88 ? -24.311 -27.989 15.057 1.00 50.28 88 LEU A N 1
ATOM 610 C CA . LEU A 1 88 ? -24.078 -27.192 16.255 1.00 50.28 88 LEU A CA 1
ATOM 611 C C . LEU A 1 88 ? -23.532 -28.103 17.360 1.00 50.28 88 LEU A C 1
ATOM 613 O O . LEU A 1 88 ? -24.212 -29.043 17.766 1.00 50.28 88 LEU A O 1
ATOM 617 N N . GLY A 1 89 ? -22.332 -27.819 17.863 1.00 50.69 89 GLY A N 1
ATOM 618 C CA . GLY A 1 89 ? -21.805 -28.533 19.025 1.00 50.69 89 GLY A CA 1
ATOM 619 C C . GLY A 1 89 ? -20.291 -28.506 19.148 1.00 50.69 89 GLY A C 1
ATOM 620 O O . GLY A 1 89 ? -19.667 -29.559 19.159 1.00 50.69 89 GLY A O 1
ATOM 621 N N . ALA A 1 90 ? -19.693 -27.322 19.271 1.00 41.47 90 ALA A N 1
ATOM 622 C CA . ALA A 1 90 ? -18.334 -27.205 19.786 1.00 41.47 90 ALA A CA 1
ATOM 623 C C . ALA A 1 90 ? -18.312 -26.127 20.871 1.00 41.47 90 ALA A C 1
ATOM 625 O O . ALA A 1 90 ? -18.545 -24.946 20.621 1.00 41.47 90 ALA A O 1
ATOM 626 N N . SER A 1 91 ? -18.101 -26.602 22.095 1.00 49.94 91 SER A N 1
ATOM 627 C CA . SER A 1 91 ? -17.776 -25.832 23.287 1.00 49.94 91 SER A CA 1
ATOM 628 C C . SER A 1 91 ? -16.665 -24.825 22.971 1.00 49.94 91 SER A C 1
ATOM 630 O O . SER A 1 91 ? -15.567 -25.205 22.574 1.00 49.94 91 SER A O 1
ATOM 632 N N . PHE A 1 92 ? -16.970 -23.537 23.127 1.00 40.22 92 PHE A N 1
ATOM 633 C CA . PHE A 1 92 ? -15.970 -22.477 23.132 1.00 40.22 92 PHE A CA 1
ATOM 634 C C . PHE A 1 92 ? -15.175 -22.582 24.437 1.00 40.22 92 PHE A C 1
ATOM 636 O O . PHE A 1 92 ? -15.670 -22.205 25.498 1.00 40.22 92 PHE A O 1
ATOM 643 N N . GLN A 1 93 ? -13.949 -23.093 24.357 1.00 47.84 93 GLN A N 1
ATOM 644 C CA . GLN A 1 93 ? -12.922 -22.770 25.340 1.00 47.84 93 GLN A CA 1
ATOM 645 C C . GLN A 1 93 ? -12.167 -21.522 24.858 1.00 47.84 93 GLN A C 1
ATOM 647 O O . GLN A 1 93 ? -11.784 -21.473 23.686 1.00 47.84 93 GLN A O 1
ATOM 652 N N . PRO A 1 94 ? -11.982 -20.495 25.705 1.00 54.84 94 PRO A N 1
ATOM 653 C CA . PRO A 1 94 ? -11.187 -19.328 25.355 1.00 54.84 94 PRO A CA 1
ATOM 654 C C . PRO A 1 94 ? -9.707 -19.706 25.425 1.00 54.84 94 PRO A C 1
ATOM 656 O O . PRO A 1 94 ? -9.076 -19.613 26.474 1.00 54.84 94 PRO A O 1
ATOM 659 N N . ASP A 1 95 ? -9.164 -20.162 24.300 1.00 37.38 95 ASP A N 1
ATOM 660 C CA . ASP A 1 95 ? -7.730 -20.369 24.160 1.00 37.38 95 ASP A CA 1
ATOM 661 C C . ASP A 1 95 ? -7.063 -18.997 23.979 1.00 37.38 95 ASP A C 1
ATOM 663 O O . ASP A 1 95 ? -7.368 -18.247 23.045 1.00 37.38 95 ASP A O 1
ATOM 667 N N . LEU A 1 96 ? -6.189 -18.640 24.922 1.00 49.84 96 LEU A N 1
ATOM 668 C CA . LEU A 1 96 ? -5.356 -17.437 24.920 1.00 49.84 96 LEU A CA 1
ATOM 669 C C . LEU A 1 96 ? -4.295 -17.558 23.814 1.00 49.84 96 LEU A C 1
ATOM 671 O O . LEU A 1 96 ? -3.106 -17.736 24.071 1.00 49.84 96 LEU A O 1
ATOM 675 N N . ALA A 1 97 ? -4.732 -17.475 22.559 1.00 42.81 9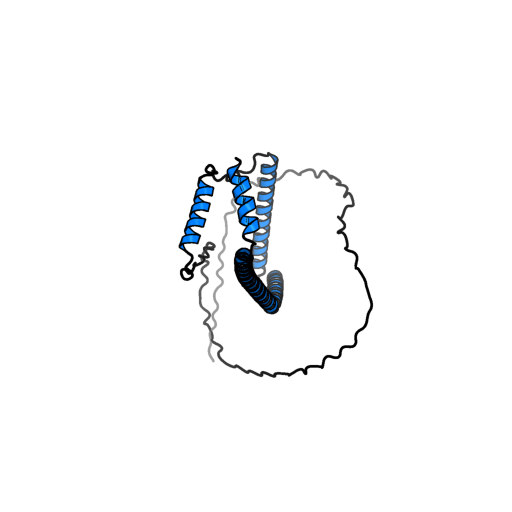7 ALA A N 1
ATOM 676 C CA . ALA A 1 97 ? -3.858 -17.477 21.401 1.00 42.81 97 ALA A CA 1
ATOM 677 C C . ALA A 1 97 ? -3.192 -16.101 21.252 1.00 42.81 97 ALA A C 1
ATOM 679 O O . ALA A 1 97 ? -3.773 -15.128 20.765 1.00 42.81 97 ALA A O 1
ATOM 680 N N . THR A 1 98 ? -1.932 -16.041 21.667 1.00 54.53 98 THR A N 1
ATOM 681 C CA . THR A 1 98 ? -0.944 -15.052 21.237 1.00 54.53 98 THR A CA 1
ATOM 682 C C . THR A 1 98 ? -0.981 -14.890 19.709 1.00 54.53 98 THR A C 1
ATOM 684 O O . THR A 1 98 ? -1.079 -15.886 18.986 1.00 54.53 98 THR A O 1
ATOM 687 N N . PRO A 1 99 ? -0.874 -13.662 19.163 1.00 50.03 99 PRO A N 1
ATOM 688 C CA . PRO A 1 99 ? -0.849 -13.454 17.722 1.00 50.03 99 PRO A CA 1
ATOM 689 C C . PRO A 1 99 ? 0.490 -13.945 17.157 1.00 50.03 99 PRO A C 1
ATOM 691 O O . PRO A 1 99 ? 1.444 -13.187 16.998 1.00 50.03 99 PRO A O 1
ATOM 694 N N . ASN A 1 100 ? 0.554 -15.233 16.821 1.00 48.12 100 ASN A N 1
ATOM 695 C CA . ASN A 1 100 ? 1.630 -15.832 16.044 1.00 48.12 100 ASN A CA 1
ATOM 696 C C . ASN A 1 100 ? 1.500 -15.376 14.581 1.00 48.12 100 ASN A C 1
ATOM 698 O O . ASN A 1 100 ? 1.056 -16.111 13.701 1.00 48.12 100 ASN A O 1
ATOM 702 N N . ARG A 1 101 ? 1.864 -14.116 14.315 1.00 45.88 101 ARG A N 1
ATOM 703 C CA . ARG A 1 101 ? 1.981 -13.557 12.962 1.00 45.88 101 ARG A CA 1
ATOM 704 C C . ARG A 1 101 ? 3.369 -13.851 12.389 1.00 45.88 101 ARG A C 1
ATOM 706 O O . ARG A 1 101 ? 4.031 -12.975 11.846 1.00 45.88 101 ARG A O 1
ATOM 713 N N . SER A 1 102 ? 3.790 -15.107 12.466 1.00 45.47 102 SER A N 1
ATOM 714 C CA . SER A 1 102 ? 4.914 -15.634 11.698 1.00 45.47 102 SER A CA 1
ATOM 715 C C . SER A 1 102 ? 4.382 -16.063 10.335 1.00 45.47 102 SER A C 1
ATOM 717 O O . SER A 1 102 ? 4.202 -17.247 10.063 1.00 45.47 102 SER A O 1
ATOM 719 N N . ARG A 1 103 ? 4.055 -15.096 9.468 1.00 47.88 103 ARG A N 1
ATOM 720 C CA . ARG A 1 103 ? 3.784 -15.393 8.055 1.00 47.88 103 ARG A CA 1
ATOM 721 C C . ARG A 1 103 ? 5.138 -15.720 7.432 1.00 47.88 103 ARG A C 1
ATOM 723 O O . ARG A 1 103 ? 5.797 -14.846 6.877 1.00 47.88 103 ARG A O 1
ATOM 730 N N . SER A 1 104 ? 5.586 -16.960 7.608 1.00 46.22 104 SER A N 1
ATOM 731 C CA . SER A 1 104 ? 6.725 -17.506 6.891 1.00 46.22 104 SER A CA 1
ATOM 732 C C . SER A 1 104 ? 6.367 -17.449 5.412 1.00 46.22 104 SER A C 1
ATOM 734 O O . SER A 1 104 ? 5.561 -18.218 4.890 1.00 46.22 104 SER A O 1
ATOM 736 N N . VAL A 1 105 ? 6.900 -16.437 4.736 1.00 46.16 105 VAL A N 1
ATOM 737 C CA . VAL A 1 105 ? 6.879 -16.370 3.284 1.00 46.16 105 VAL A CA 1
ATOM 738 C C . VAL A 1 105 ? 7.709 -17.567 2.848 1.00 46.16 105 VAL A C 1
ATOM 740 O O . VAL A 1 105 ? 8.935 -17.523 2.921 1.00 46.16 105 VAL A O 1
ATOM 743 N N . SER A 1 106 ? 7.055 -18.677 2.494 1.00 50.31 106 SER A N 1
ATOM 744 C CA . SER A 1 106 ? 7.758 -19.810 1.909 1.00 50.31 106 SER A CA 1
ATOM 745 C C . SER A 1 106 ? 8.274 -19.323 0.561 1.00 50.31 106 SER A C 1
ATOM 747 O O . SER A 1 106 ? 7.541 -19.289 -0.432 1.00 50.31 106 SER A O 1
ATOM 749 N N . PHE A 1 107 ? 9.518 -18.860 0.548 1.00 49.44 107 PHE A N 1
ATOM 750 C CA . PHE A 1 107 ? 10.262 -18.620 -0.668 1.00 49.44 107 PHE A CA 1
ATOM 751 C C . PHE A 1 107 ? 10.357 -19.976 -1.357 1.00 49.44 107 PHE A C 1
ATOM 753 O O . PHE A 1 107 ? 11.183 -20.810 -1.001 1.00 49.44 107 PHE A O 1
ATOM 760 N N . LYS A 1 108 ? 9.451 -20.240 -2.302 1.00 58.84 108 LYS A N 1
ATOM 761 C CA . LYS A 1 108 ? 9.682 -21.293 -3.282 1.00 58.84 108 LYS A CA 1
ATOM 762 C C . LYS A 1 108 ? 10.923 -20.836 -4.046 1.00 58.84 108 LYS A C 1
ATOM 764 O O . LYS A 1 108 ? 10.842 -19.770 -4.659 1.00 58.84 108 LYS A O 1
ATOM 769 N N . PRO A 1 109 ? 12.058 -21.551 -3.975 1.00 57.44 109 PRO A N 1
ATOM 770 C CA . PRO A 1 109 ? 13.213 -21.208 -4.783 1.00 57.44 109 PRO A CA 1
ATOM 771 C C . PRO A 1 109 ? 12.773 -21.334 -6.240 1.00 57.44 109 PRO A C 1
ATOM 773 O O . PRO A 1 109 ? 12.544 -22.431 -6.748 1.00 57.44 109 PRO A O 1
ATOM 776 N N . SER A 1 110 ? 12.542 -20.192 -6.884 1.00 55.22 110 SER A N 1
ATOM 777 C CA . SER A 1 110 ? 12.345 -20.123 -8.320 1.00 55.22 110 SER A CA 1
ATOM 778 C C . SER A 1 110 ? 13.570 -20.755 -8.970 1.00 55.22 110 SER A C 1
ATOM 780 O O . SER A 1 110 ? 14.704 -20.519 -8.556 1.00 55.22 110 SER A O 1
ATOM 782 N N . THR A 1 111 ? 13.299 -21.621 -9.942 1.00 59.00 111 THR A N 1
ATOM 783 C CA . THR A 1 111 ? 14.261 -22.350 -10.771 1.00 59.00 111 THR A CA 1
ATOM 784 C C . THR A 1 111 ? 15.553 -21.557 -11.001 1.00 59.00 111 THR A C 1
ATOM 786 O O . THR A 1 111 ? 15.450 -20.377 -11.354 1.00 59.00 111 THR A O 1
ATOM 789 N N . PRO A 1 112 ? 16.743 -22.167 -10.834 1.00 54.22 112 PRO A N 1
ATOM 790 C CA . PRO A 1 112 ? 18.020 -21.481 -10.988 1.00 54.22 112 PRO A CA 1
ATOM 791 C C . PRO A 1 112 ? 18.130 -20.915 -12.406 1.00 54.22 112 PRO A C 1
ATOM 793 O O . PRO A 1 112 ? 18.403 -21.627 -13.368 1.00 54.22 112 PRO A O 1
ATOM 796 N N . SER A 1 113 ? 17.862 -19.616 -12.525 1.00 60.34 113 SER A N 1
ATOM 797 C CA . SER A 1 113 ? 18.152 -18.832 -13.718 1.00 60.34 113 SER A CA 1
ATOM 798 C C . SER A 1 113 ? 19.654 -18.927 -13.993 1.00 60.34 113 SER A C 1
ATOM 800 O O . SER A 1 113 ? 20.454 -18.780 -13.071 1.00 60.34 113 SER A O 1
ATOM 802 N N . LEU A 1 114 ? 20.033 -19.165 -15.250 1.00 62.66 114 LEU A N 1
ATOM 803 C CA . LEU A 1 114 ? 21.399 -19.440 -15.724 1.00 62.66 114 LEU A CA 1
ATOM 804 C C . LEU A 1 114 ? 22.433 -18.316 -15.436 1.00 62.66 114 LEU A C 1
ATOM 806 O O . LEU A 1 114 ? 23.602 -18.460 -15.777 1.00 62.66 114 LEU A O 1
ATOM 810 N N . ASP A 1 115 ? 22.024 -17.219 -14.786 1.00 62.97 115 ASP A N 1
ATOM 811 C CA . ASP A 1 115 ? 22.848 -16.061 -14.405 1.00 62.97 115 ASP A CA 1
ATOM 812 C C . ASP A 1 115 ? 23.211 -16.003 -12.902 1.00 62.97 115 ASP A C 1
ATOM 814 O O . ASP A 1 115 ? 23.770 -15.007 -12.424 1.00 62.97 115 ASP A O 1
ATOM 818 N N . THR A 1 116 ? 22.935 -17.067 -12.137 1.00 70.25 116 THR A N 1
ATOM 819 C CA . THR A 1 116 ? 23.283 -17.182 -10.706 1.00 70.25 116 THR A CA 1
ATOM 820 C C . THR A 1 116 ? 24.727 -16.804 -10.340 1.00 70.25 116 THR A C 1
ATOM 822 O O . THR A 1 116 ? 24.872 -16.088 -9.345 1.00 70.25 116 THR A O 1
ATOM 825 N N . PRO A 1 117 ? 25.797 -17.168 -11.085 1.00 77.69 117 PRO A N 1
ATOM 826 C CA . PRO A 1 117 ? 27.158 -16.849 -10.643 1.00 77.69 117 PRO A CA 1
ATOM 827 C C . PRO A 1 117 ? 27.431 -15.339 -10.636 1.00 77.69 117 PRO A C 1
ATOM 829 O O . PRO A 1 117 ? 28.001 -14.807 -9.688 1.00 77.69 117 PRO A O 1
ATOM 832 N N . ARG A 1 118 ? 26.928 -14.603 -11.636 1.00 79.62 118 ARG A N 1
ATOM 833 C CA . ARG A 1 118 ? 27.119 -13.144 -11.718 1.00 79.62 118 ARG A CA 1
ATOM 834 C C . ARG A 1 118 ? 26.311 -12.387 -10.668 1.00 79.62 118 ARG A C 1
ATOM 836 O O . ARG A 1 118 ? 26.726 -11.310 -10.237 1.00 79.62 118 ARG A O 1
ATOM 843 N N . LEU A 1 119 ? 25.148 -12.912 -10.284 1.00 84.00 119 LEU A N 1
ATOM 844 C CA . LEU A 1 119 ? 24.356 -12.352 -9.190 1.00 84.00 119 LEU A CA 1
ATOM 845 C C . LEU A 1 119 ? 25.072 -12.553 -7.848 1.00 84.00 119 LEU A C 1
ATOM 847 O O . LEU A 1 119 ? 25.112 -11.623 -7.042 1.00 84.00 119 LEU A O 1
ATOM 851 N N . MET A 1 120 ? 25.669 -13.730 -7.637 1.00 87.00 120 MET A N 1
ATOM 852 C CA . MET A 1 120 ? 26.407 -14.040 -6.412 1.00 87.00 120 MET A CA 1
ATOM 853 C C . MET A 1 120 ? 27.635 -13.157 -6.232 1.00 87.00 120 MET A C 1
ATOM 855 O O . MET A 1 120 ? 27.793 -12.580 -5.158 1.00 87.00 120 MET A O 1
ATOM 859 N N . ASP A 1 121 ? 28.397 -12.907 -7.295 1.00 89.44 121 ASP A N 1
ATOM 860 C CA . ASP A 1 121 ? 29.533 -11.982 -7.237 1.00 89.44 121 ASP A CA 1
ATOM 861 C C . ASP A 1 121 ? 29.112 -10.546 -6.890 1.00 89.44 121 ASP A C 1
ATOM 863 O O . ASP A 1 121 ? 29.800 -9.843 -6.147 1.00 89.44 121 ASP A O 1
ATOM 867 N N . LYS A 1 122 ? 27.969 -10.083 -7.417 1.00 88.81 122 LYS A N 1
ATOM 868 C CA . LYS A 1 122 ? 27.433 -8.747 -7.106 1.00 88.81 122 LYS A CA 1
ATOM 869 C C . LYS A 1 122 ? 26.980 -8.646 -5.655 1.00 88.81 122 LYS A C 1
ATOM 871 O O . LYS A 1 122 ? 27.285 -7.651 -5.000 1.00 88.81 122 LYS A O 1
ATOM 876 N N . LEU A 1 123 ? 26.274 -9.663 -5.158 1.00 87.25 123 LEU A N 1
ATOM 877 C CA . LEU A 1 123 ? 25.815 -9.708 -3.772 1.00 87.25 123 LEU A CA 1
ATOM 878 C C . LEU A 1 123 ? 27.005 -9.760 -2.807 1.00 87.25 123 LEU A C 1
ATOM 880 O O . LEU A 1 123 ? 27.027 -9.028 -1.822 1.00 87.25 123 LEU A O 1
ATOM 884 N N . GLN A 1 124 ? 28.020 -10.564 -3.128 1.00 93.25 124 GLN A N 1
ATOM 885 C CA . GLN A 1 124 ? 29.235 -10.677 -2.331 1.00 93.25 124 GLN A CA 1
ATOM 886 C C . GLN A 1 124 ? 30.010 -9.357 -2.300 1.00 93.25 124 GLN A C 1
ATOM 888 O O . GLN A 1 124 ? 30.402 -8.920 -1.224 1.00 93.25 124 GLN A O 1
ATOM 893 N N . ARG A 1 125 ? 30.160 -8.657 -3.436 1.00 92.56 125 ARG A N 1
ATOM 894 C CA . ARG A 1 125 ? 30.778 -7.317 -3.453 1.00 92.56 125 ARG A CA 1
ATOM 895 C C . ARG A 1 125 ? 29.993 -6.297 -2.636 1.00 92.56 125 ARG A C 1
ATOM 897 O O . ARG A 1 125 ? 30.613 -5.538 -1.900 1.00 92.56 125 ARG A O 1
ATOM 904 N N . ALA A 1 126 ? 28.663 -6.280 -2.738 1.00 88.25 126 ALA A N 1
ATOM 905 C CA . ALA A 1 126 ? 27.827 -5.376 -1.946 1.00 88.25 126 ALA A CA 1
ATOM 906 C C . ALA A 1 126 ? 27.955 -5.671 -0.441 1.00 88.25 126 ALA A C 1
ATOM 908 O O . ALA A 1 126 ? 28.141 -4.755 0.354 1.00 88.25 126 ALA A O 1
ATOM 909 N N . SER A 1 127 ? 27.950 -6.952 -0.061 1.00 86.94 127 SER A N 1
ATOM 910 C CA . SER A 1 127 ? 28.219 -7.399 1.308 1.00 86.94 127 SER A CA 1
ATOM 911 C C . SER A 1 127 ? 29.601 -6.949 1.787 1.00 86.94 127 SER A C 1
ATOM 913 O O . SER A 1 127 ? 29.706 -6.362 2.859 1.00 86.94 127 SER A O 1
ATOM 915 N N . SER A 1 128 ? 30.653 -7.165 0.995 1.00 88.50 128 SER A N 1
ATOM 916 C CA . SER A 1 128 ? 32.008 -6.746 1.358 1.00 88.50 128 SER A CA 1
ATOM 917 C C . SER A 1 128 ? 32.133 -5.228 1.469 1.00 88.50 128 SER A C 1
ATOM 919 O O . SER A 1 128 ? 32.815 -4.763 2.370 1.00 88.50 128 SER A O 1
ATOM 921 N N . GLN A 1 129 ? 31.450 -4.450 0.624 1.00 88.44 129 GLN A N 1
ATOM 922 C CA . GLN A 1 129 ? 31.410 -2.986 0.739 1.00 88.44 129 GLN A CA 1
ATOM 923 C C . GLN A 1 129 ? 30.716 -2.538 2.030 1.00 88.44 129 GLN A C 1
ATOM 925 O O . GLN A 1 129 ? 31.237 -1.676 2.733 1.00 88.44 129 GLN A O 1
ATOM 930 N N . MET A 1 130 ? 29.600 -3.175 2.391 1.00 77.94 130 MET A N 1
ATOM 931 C CA . MET A 1 130 ? 28.903 -2.907 3.653 1.00 77.94 130 MET A CA 1
ATOM 932 C C . MET A 1 130 ? 29.722 -3.296 4.891 1.00 77.94 130 MET A C 1
ATOM 934 O O . MET A 1 130 ? 29.548 -2.684 5.940 1.00 77.94 130 MET A O 1
ATOM 938 N N . CYS A 1 131 ? 30.591 -4.306 4.785 1.00 79.19 131 CYS A N 1
ATOM 939 C CA . CYS A 1 131 ? 31.488 -4.724 5.865 1.00 79.19 131 CYS A CA 1
ATOM 940 C C . CYS A 1 131 ? 32.816 -3.946 5.902 1.00 79.19 131 CYS A C 1
ATOM 942 O O . CYS A 1 131 ? 33.460 -3.916 6.947 1.00 79.19 131 CYS A O 1
ATOM 944 N N . ALA A 1 132 ? 33.248 -3.370 4.775 1.00 80.62 132 ALA A N 1
ATOM 945 C CA . ALA A 1 132 ? 34.483 -2.593 4.664 1.00 80.62 132 ALA A CA 1
ATOM 946 C C . ALA A 1 132 ? 34.311 -1.152 5.163 1.00 80.62 132 ALA A C 1
ATOM 948 O O . ALA A 1 132 ? 35.255 -0.572 5.701 1.00 80.62 132 ALA A O 1
ATOM 949 N N . GLU A 1 133 ? 33.112 -0.577 5.029 1.00 74.38 133 GLU A N 1
ATOM 950 C CA . GLU A 1 133 ? 32.737 0.579 5.839 1.00 74.38 133 GLU A CA 1
ATOM 951 C C . GLU A 1 133 ? 32.726 0.146 7.310 1.00 74.38 133 GLU A C 1
ATOM 953 O O . GLU A 1 133 ? 32.166 -0.901 7.632 1.00 74.38 133 GLU A O 1
ATOM 958 N N . GLN A 1 134 ? 33.375 0.920 8.191 1.00 76.88 134 GLN A N 1
ATOM 959 C CA . GLN A 1 134 ? 33.489 0.607 9.621 1.00 76.88 134 GLN A CA 1
ATOM 960 C C . GLN A 1 134 ? 32.179 0.022 10.167 1.00 76.88 134 GLN A C 1
ATOM 962 O O . GLN A 1 134 ? 31.124 0.595 9.872 1.00 76.88 134 GLN A O 1
ATOM 967 N N . PRO A 1 135 ? 32.222 -1.067 10.961 1.00 74.25 135 PRO A N 1
ATOM 968 C CA . PRO A 1 135 ? 31.023 -1.702 11.485 1.00 74.25 135 PRO A CA 1
ATOM 969 C C . PRO A 1 135 ? 30.179 -0.646 12.195 1.00 74.25 135 PRO A C 1
ATOM 971 O O . PRO A 1 135 ? 30.500 -0.208 13.301 1.00 74.25 135 PRO A O 1
ATOM 974 N N . ARG A 1 136 ? 29.106 -0.194 11.533 1.00 69.88 136 ARG A N 1
ATOM 975 C CA . ARG A 1 136 ? 28.145 0.724 12.133 1.00 69.88 136 ARG A CA 1
ATOM 976 C C . ARG A 1 136 ? 27.434 -0.102 13.186 1.00 69.88 136 ARG A C 1
ATOM 978 O O . ARG A 1 136 ? 26.501 -0.834 12.865 1.00 69.88 136 ARG A O 1
ATOM 985 N N . ALA A 1 137 ? 27.923 -0.038 14.425 1.00 76.25 137 ALA A N 1
ATOM 986 C CA . ALA A 1 137 ? 27.224 -0.602 15.567 1.00 76.25 137 ALA A CA 1
ATOM 987 C C . ALA A 1 137 ? 25.769 -0.155 15.445 1.00 76.25 137 ALA A C 1
ATOM 989 O O . ALA A 1 137 ? 25.524 1.037 15.238 1.00 76.25 137 ALA A O 1
ATOM 990 N N . ALA A 1 138 ? 24.830 -1.106 15.464 1.00 69.69 138 ALA A N 1
ATOM 991 C CA . ALA A 1 138 ? 23.415 -0.800 15.355 1.00 69.69 138 ALA A CA 1
ATOM 992 C C . ALA A 1 138 ? 23.093 0.244 16.426 1.00 69.69 138 ALA A C 1
ATOM 994 O O . ALA A 1 138 ? 23.043 -0.063 17.617 1.00 69.69 138 ALA A O 1
ATOM 995 N N . ARG A 1 139 ? 22.950 1.505 16.007 1.00 65.19 139 ARG A N 1
ATOM 996 C CA . ARG A 1 139 ? 22.532 2.580 16.891 1.00 65.19 139 ARG A CA 1
ATOM 997 C C . ARG A 1 139 ? 21.040 2.374 17.029 1.00 65.19 139 ARG A C 1
ATOM 999 O O . ARG A 1 139 ? 20.259 2.957 16.286 1.00 65.19 139 ARG A O 1
ATOM 1006 N N . TRP A 1 140 ? 20.655 1.489 17.945 1.00 63.09 140 TRP A N 1
ATOM 1007 C CA . TRP A 1 140 ? 19.368 1.614 18.604 1.00 63.09 140 TRP A CA 1
ATOM 1008 C C . TRP A 1 140 ? 19.397 3.031 19.145 1.00 63.09 140 TRP A C 1
ATOM 1010 O O . TRP A 1 140 ? 20.166 3.317 20.061 1.00 63.09 140 TRP A O 1
ATOM 1020 N N . THR A 1 141 ? 18.735 3.957 18.456 1.00 60.88 141 THR A N 1
ATOM 1021 C CA . THR A 1 141 ? 18.678 5.347 18.880 1.00 60.88 141 THR A CA 1
ATOM 1022 C C . THR A 1 141 ? 17.908 5.326 20.185 1.00 60.88 141 THR A C 1
ATOM 1024 O O . THR A 1 141 ? 16.679 5.358 20.192 1.00 60.88 141 THR A O 1
ATOM 1027 N N . SER A 1 142 ? 18.637 5.160 21.286 1.00 62.78 142 SER A N 1
ATOM 1028 C CA . SER A 1 142 ? 18.156 5.432 22.622 1.00 62.78 142 SER A CA 1
ATOM 1029 C C . SER A 1 142 ? 17.607 6.841 22.548 1.00 62.78 142 SER A C 1
ATOM 1031 O O . SER A 1 142 ? 18.354 7.752 22.189 1.00 62.78 142 SER A O 1
ATOM 1033 N N . LEU A 1 143 ? 16.293 6.944 22.742 1.00 62.91 143 LEU A N 1
ATOM 1034 C CA . LEU A 1 143 ? 15.499 8.157 22.884 1.00 62.91 143 LEU A CA 1
ATOM 1035 C C . LEU A 1 143 ? 16.400 9.398 22.990 1.00 62.91 143 LEU A C 1
ATOM 1037 O O . LEU A 1 143 ? 17.068 9.568 24.010 1.00 62.91 143 LEU A O 1
ATOM 1041 N N . ASN A 1 144 ? 16.507 10.180 21.906 1.00 67.44 144 ASN A N 1
ATOM 1042 C CA . ASN A 1 144 ? 17.433 11.317 21.826 1.00 67.44 144 ASN A CA 1
ATOM 1043 C C . ASN A 1 144 ? 17.384 12.114 23.139 1.00 67.44 144 ASN A C 1
ATOM 1045 O O . ASN A 1 144 ? 16.292 12.495 23.558 1.00 67.44 144 ASN A O 1
ATOM 1049 N N . HIS A 1 145 ? 18.539 12.349 23.775 1.00 69.19 145 HIS A N 1
ATOM 1050 C CA . HIS A 1 145 ? 18.685 12.935 25.123 1.00 69.19 145 HIS A CA 1
ATOM 1051 C C . HIS A 1 145 ? 18.192 14.387 25.271 1.00 69.19 145 HIS A C 1
ATOM 1053 O O . HIS A 1 145 ? 18.511 15.056 26.252 1.00 69.19 145 HIS A O 1
ATOM 1059 N N . ASN A 1 146 ? 17.415 14.897 24.320 1.00 83.50 146 ASN A N 1
ATOM 1060 C CA . ASN A 1 146 ? 16.732 16.164 24.489 1.00 83.50 146 ASN A CA 1
ATOM 1061 C C . ASN A 1 146 ? 15.697 15.979 25.604 1.00 83.50 146 ASN A C 1
ATOM 1063 O O . ASN A 1 146 ? 14.852 15.087 25.523 1.00 83.50 146 ASN A O 1
ATOM 1067 N N . SER A 1 147 ? 15.748 16.821 26.634 1.00 80.88 147 SER A N 1
ATOM 1068 C CA . SER A 1 147 ? 14.764 16.836 27.728 1.00 80.88 147 SER A CA 1
ATOM 1069 C C . SER A 1 147 ? 13.323 16.835 27.205 1.00 80.88 147 SER A C 1
ATOM 1071 O O . SER A 1 147 ? 12.459 16.142 27.739 1.00 80.88 147 SER A O 1
ATOM 1073 N N . ASP A 1 148 ? 13.097 17.530 26.092 1.00 84.56 148 ASP A N 1
ATOM 1074 C CA . ASP A 1 148 ? 11.791 17.656 25.447 1.00 84.56 148 ASP A CA 1
ATOM 1075 C C . ASP A 1 148 ? 11.349 16.352 24.769 1.00 84.56 148 ASP A C 1
ATOM 1077 O O . ASP A 1 148 ? 10.163 16.037 24.744 1.00 84.56 148 ASP A O 1
ATOM 1081 N N . SER A 1 149 ? 12.300 15.555 24.271 1.00 87.31 149 SER A N 1
ATOM 1082 C CA . SER A 1 149 ? 12.035 14.242 23.667 1.00 87.31 149 SER A CA 1
ATOM 1083 C C . SER A 1 149 ? 11.518 13.253 24.714 1.00 87.31 149 SER A C 1
ATOM 1085 O O . SER A 1 149 ? 10.590 12.494 24.440 1.00 87.31 149 SER A O 1
ATOM 1087 N N . LEU A 1 150 ? 12.049 13.304 25.943 1.00 88.50 150 LEU A N 1
ATOM 1088 C CA . LEU A 1 150 ? 11.552 12.472 27.040 1.00 88.50 150 LEU A CA 1
ATOM 1089 C C . LEU A 1 150 ? 10.128 12.867 27.449 1.00 88.50 150 LEU A C 1
ATOM 1091 O O . LEU A 1 150 ? 9.282 11.991 27.622 1.00 88.50 150 LEU A O 1
ATOM 1095 N N . LEU A 1 151 ? 9.849 14.170 27.567 1.00 91.88 151 LEU A N 1
ATOM 1096 C CA . LEU A 1 151 ? 8.516 14.656 27.927 1.00 91.88 151 LEU A CA 1
ATOM 1097 C C . LEU A 1 151 ? 7.479 14.312 26.847 1.00 91.88 151 LEU A C 1
ATOM 1099 O O . LEU A 1 151 ? 6.417 13.785 27.171 1.00 91.88 151 LEU A O 1
ATOM 1103 N N . GLN A 1 152 ? 7.807 14.530 25.569 1.00 92.25 152 GLN A N 1
ATOM 1104 C CA . GLN A 1 152 ? 6.949 14.153 24.438 1.00 92.25 152 GLN A CA 1
ATOM 1105 C C . GLN A 1 152 ? 6.701 12.644 24.386 1.00 92.25 152 GLN A C 1
ATOM 1107 O O . GLN A 1 152 ? 5.582 12.209 24.114 1.00 92.25 152 GLN A O 1
ATOM 1112 N N . HIS A 1 153 ? 7.723 11.834 24.672 1.00 91.00 153 HIS A N 1
ATOM 1113 C CA . HIS A 1 153 ? 7.567 10.387 24.750 1.00 91.00 153 HIS A CA 1
ATOM 1114 C C . HIS A 1 153 ? 6.644 9.979 25.906 1.00 91.00 153 HIS A C 1
ATOM 1116 O O . HIS A 1 153 ? 5.740 9.170 25.705 1.00 91.00 153 HIS A O 1
ATOM 1122 N N . GLY A 1 154 ? 6.809 10.584 27.087 1.00 93.81 154 GLY A N 1
ATOM 1123 C CA . GLY A 1 154 ? 5.914 10.386 28.229 1.00 93.81 154 GLY A CA 1
ATOM 1124 C C . GLY A 1 154 ? 4.462 10.753 27.915 1.00 93.81 154 GLY A C 1
ATOM 1125 O O . GLY A 1 154 ? 3.549 9.983 28.206 1.00 93.81 154 GLY A O 1
ATOM 1126 N N . GLU A 1 155 ? 4.243 11.886 27.248 1.00 96.44 155 GLU A N 1
ATOM 1127 C CA . GLU A 1 155 ? 2.914 12.312 26.807 1.00 96.44 155 GLU A CA 1
ATOM 1128 C C . GLU A 1 155 ? 2.309 11.337 25.784 1.00 96.44 155 GLU A C 1
ATOM 1130 O O . GLU A 1 155 ? 1.128 10.996 25.873 1.00 96.44 155 GLU A O 1
ATOM 1135 N N . ALA A 1 156 ? 3.110 10.849 24.832 1.00 94.06 156 ALA A N 1
ATOM 1136 C CA . ALA A 1 156 ? 2.673 9.848 23.863 1.00 94.06 156 ALA A CA 1
ATOM 1137 C C . ALA A 1 156 ? 2.260 8.533 24.545 1.00 94.06 156 ALA A C 1
ATOM 1139 O O . ALA A 1 156 ? 1.212 7.987 24.203 1.00 94.06 156 ALA A O 1
ATOM 1140 N N . MET A 1 157 ? 3.017 8.069 25.548 1.00 97.12 157 MET A N 1
ATOM 1141 C CA . MET A 1 157 ? 2.666 6.874 26.324 1.00 97.12 157 MET A CA 1
ATOM 1142 C C . MET A 1 157 ? 1.348 7.045 27.086 1.00 97.12 157 MET A C 1
ATOM 1144 O O . MET A 1 157 ? 0.509 6.149 27.067 1.00 97.12 157 MET A O 1
ATOM 1148 N N . LEU A 1 158 ? 1.128 8.195 27.729 1.00 97.94 158 LEU A N 1
ATOM 1149 C CA . LEU A 1 158 ? -0.128 8.462 28.441 1.00 97.94 158 LEU A CA 1
ATOM 1150 C C . LEU A 1 158 ? -1.320 8.546 27.478 1.00 97.94 158 LEU A C 1
ATOM 1152 O O . LEU A 1 158 ? -2.390 8.009 27.762 1.00 97.94 158 LEU A O 1
ATOM 1156 N N . LYS A 1 159 ? -1.141 9.172 26.308 1.00 97.50 159 LYS A N 1
ATOM 1157 C CA . LYS A 1 159 ? -2.160 9.180 25.245 1.00 97.50 159 LYS A CA 1
ATOM 1158 C C . LYS A 1 159 ? -2.486 7.767 24.768 1.00 97.50 159 LYS A C 1
ATOM 1160 O O . LYS A 1 159 ? -3.659 7.458 24.567 1.00 97.50 159 LYS A O 1
ATOM 1165 N N . GLU A 1 160 ? -1.476 6.917 24.606 1.00 96.44 160 GLU A N 1
ATOM 1166 C CA . GLU A 1 160 ? -1.664 5.513 24.243 1.00 96.44 160 GLU A CA 1
ATOM 1167 C C . GLU A 1 160 ? -2.428 4.746 25.331 1.00 96.44 160 GLU A C 1
ATOM 1169 O O . GLU A 1 160 ? -3.409 4.077 25.012 1.00 96.44 160 GLU A O 1
ATOM 1174 N N . GLN A 1 161 ? -2.056 4.895 26.607 1.00 98.31 161 GLN A N 1
ATOM 1175 C CA . GLN A 1 161 ? -2.770 4.277 27.732 1.00 98.31 161 GLN A CA 1
ATOM 1176 C C . GLN A 1 161 ? -4.245 4.696 27.764 1.00 98.31 161 GLN A C 1
ATOM 1178 O O . GLN A 1 161 ? -5.126 3.836 27.776 1.00 98.31 161 GLN A O 1
ATOM 1183 N N . ASN A 1 162 ? -4.527 5.995 27.648 1.00 98.00 162 ASN A N 1
ATOM 1184 C CA . ASN A 1 162 ? -5.897 6.510 27.585 1.00 98.00 162 ASN A CA 1
ATOM 1185 C C . ASN A 1 162 ? -6.680 5.930 26.394 1.00 98.00 162 ASN A C 1
ATOM 1187 O O . ASN A 1 162 ? -7.857 5.591 26.518 1.00 98.00 162 ASN A O 1
ATOM 1191 N N . ALA A 1 163 ? -6.039 5.788 25.230 1.00 97.44 163 ALA A N 1
ATOM 1192 C CA . ALA A 1 163 ? -6.664 5.183 24.057 1.00 97.44 163 ALA A CA 1
ATOM 1193 C C . ALA A 1 163 ? -6.957 3.684 24.261 1.00 97.44 163 ALA A C 1
ATOM 1195 O O . ALA A 1 163 ? -8.002 3.195 23.820 1.00 97.44 163 ALA A O 1
ATOM 1196 N N . LEU A 1 164 ? -6.067 2.954 24.940 1.00 97.62 164 LEU A N 1
ATOM 1197 C CA . LEU A 1 164 ? -6.265 1.544 25.283 1.00 97.62 164 LEU A CA 1
ATOM 1198 C C . LEU A 1 164 ? -7.416 1.358 26.274 1.00 97.62 164 LEU A C 1
ATOM 1200 O O . LEU A 1 164 ? -8.251 0.475 26.071 1.00 97.62 164 LEU A O 1
ATOM 1204 N N . GLU A 1 165 ? -7.508 2.207 27.295 1.00 98.44 165 GLU A N 1
ATOM 1205 C CA . GLU A 1 165 ? -8.612 2.194 28.256 1.00 98.44 165 GLU A CA 1
ATOM 1206 C C . GLU A 1 165 ? -9.948 2.534 27.592 1.00 98.44 165 GLU A C 1
ATOM 1208 O O . GLU A 1 165 ? -10.926 1.806 27.764 1.00 98.44 165 GLU A O 1
ATOM 1213 N N . ALA A 1 166 ? -9.988 3.581 26.762 1.00 98.00 166 ALA A N 1
ATOM 1214 C CA . ALA A 1 166 ? -11.179 3.940 25.994 1.00 98.00 166 ALA A CA 1
ATOM 1215 C C . ALA A 1 166 ? -11.641 2.781 25.096 1.00 98.00 166 ALA A C 1
ATOM 1217 O O . ALA A 1 166 ? -12.830 2.460 25.044 1.00 98.00 166 ALA A O 1
ATOM 1218 N N . ARG A 1 167 ? -10.699 2.096 24.435 1.00 97.31 167 ARG A N 1
ATOM 1219 C CA . ARG A 1 167 ? -10.983 0.902 23.631 1.00 97.31 167 ARG A CA 1
ATOM 1220 C C . ARG A 1 167 ? -11.523 -0.249 24.484 1.00 97.31 167 ARG A C 1
ATOM 1222 O O . ARG A 1 167 ? -12.468 -0.911 24.062 1.00 97.31 167 ARG A O 1
ATOM 1229 N N . ALA A 1 168 ? -10.943 -0.504 25.655 1.00 98.06 168 ALA A N 1
ATOM 1230 C CA . ALA A 1 168 ? -11.412 -1.549 26.564 1.00 98.06 168 ALA A CA 1
ATOM 1231 C C . ALA A 1 168 ? -12.831 -1.259 27.079 1.00 98.06 168 ALA A C 1
ATOM 1233 O O . ALA A 1 168 ? -13.672 -2.156 27.112 1.00 98.06 168 ALA A O 1
ATOM 1234 N N . ASN A 1 169 ? -13.118 -0.001 27.418 1.00 98.00 169 ASN A N 1
ATOM 1235 C CA . ASN A 1 169 ? -14.442 0.435 27.859 1.00 98.00 169 ASN A CA 1
ATOM 1236 C C . ASN A 1 169 ? -15.490 0.293 26.749 1.00 98.00 169 ASN A C 1
ATOM 1238 O O . ASN A 1 169 ? -16.572 -0.225 27.010 1.00 98.00 169 ASN A O 1
ATOM 1242 N N . LEU A 1 170 ? -15.140 0.634 25.506 1.00 96.44 170 LEU A N 1
ATOM 1243 C CA . LEU A 1 170 ? -16.005 0.417 24.344 1.00 96.44 170 LEU A CA 1
ATOM 1244 C C . LEU A 1 170 ? -16.380 -1.063 24.172 1.00 96.44 170 LEU A C 1
ATOM 1246 O O . LEU A 1 170 ? -17.530 -1.386 23.888 1.00 96.44 170 LEU A O 1
ATOM 1250 N N . PHE A 1 171 ? -15.425 -1.983 24.356 1.00 96.12 171 PHE A N 1
ATOM 1251 C CA . PHE A 1 171 ? -15.723 -3.415 24.284 1.00 96.12 171 PHE A CA 1
ATOM 1252 C C . PHE A 1 171 ? -16.644 -3.874 25.411 1.00 96.12 171 PHE A C 1
ATOM 1254 O O . PHE A 1 171 ? -17.589 -4.608 25.134 1.00 96.12 171 PHE A O 1
ATOM 1261 N N . LYS A 1 172 ? -16.424 -3.403 26.644 1.00 97.81 172 LYS A N 1
ATOM 1262 C CA . LYS A 1 172 ? -17.317 -3.695 27.776 1.00 97.81 172 LYS A CA 1
ATOM 1263 C C . LYS A 1 172 ? -18.746 -3.213 27.511 1.00 97.81 172 LYS A C 1
ATOM 1265 O O . LYS A 1 172 ? -19.689 -3.942 27.798 1.00 97.81 172 LYS A O 1
ATOM 1270 N N . GLU A 1 173 ? -18.908 -2.028 26.927 1.00 96.38 173 GLU A N 1
ATOM 1271 C CA . GLU A 1 173 ? -20.214 -1.485 26.524 1.00 96.38 173 GLU A CA 1
ATOM 1272 C C . GLU A 1 173 ? -20.863 -2.332 25.416 1.00 96.38 173 GLU A C 1
ATOM 1274 O O . GLU A 1 173 ? -22.016 -2.742 25.513 1.00 96.38 173 GLU A O 1
ATOM 1279 N N . MET A 1 174 ? -20.099 -2.713 24.391 1.00 96.00 174 MET A N 1
ATOM 1280 C CA . MET A 1 174 ? -20.594 -3.610 23.343 1.00 96.00 174 MET A CA 1
ATOM 1281 C C . MET A 1 174 ? -20.956 -5.007 23.870 1.00 96.00 174 MET A C 1
ATOM 1283 O O . MET A 1 174 ? -21.751 -5.712 23.245 1.00 96.00 174 MET A O 1
ATOM 1287 N N . GLU A 1 175 ? -20.295 -5.487 24.921 1.00 96.69 175 GLU A N 1
ATOM 1288 C CA . GLU A 1 175 ? -20.585 -6.767 25.575 1.00 96.69 175 GLU A CA 1
ATOM 1289 C C . GLU A 1 175 ? -21.842 -6.691 26.439 1.00 96.69 175 GLU A C 1
ATOM 1291 O O . GLU A 1 175 ? -22.672 -7.596 26.348 1.00 96.69 175 GLU A O 1
ATOM 1296 N N . SER A 1 176 ? -22.030 -5.608 27.200 1.00 97.62 176 SER A N 1
ATOM 1297 C CA . SER A 1 176 ? -23.220 -5.419 28.037 1.00 97.62 176 SER A CA 1
ATOM 1298 C C . SER A 1 176 ? -24.504 -5.265 27.214 1.00 97.62 176 SER A C 1
ATOM 1300 O O . SER A 1 176 ? -25.552 -5.766 27.618 1.00 97.62 176 SER A O 1
ATOM 1302 N N . GLU A 1 177 ? -24.427 -4.654 26.029 1.00 96.94 177 GLU A N 1
ATOM 1303 C CA . GLU A 1 177 ? -25.547 -4.551 25.08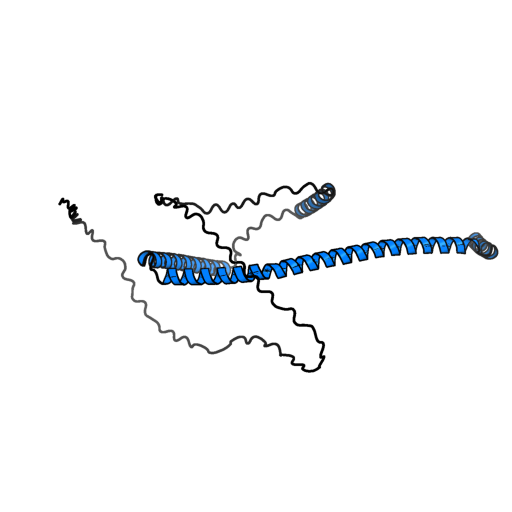1 1.00 96.94 177 GLU A CA 1
ATOM 1304 C C . GLU A 1 177 ? -25.879 -5.875 24.355 1.00 96.94 177 GLU A C 1
ATOM 1306 O O . GLU A 1 177 ? -26.965 -6.035 23.790 1.00 96.94 177 GLU A O 1
ATOM 1311 N N . GLY A 1 178 ? -24.943 -6.829 24.327 1.00 95.94 178 GLY A N 1
ATOM 1312 C CA . GLY A 1 178 ? -25.111 -8.127 23.673 1.00 95.94 178 GLY A CA 1
ATOM 1313 C C . GLY A 1 178 ? -25.139 -8.091 22.135 1.00 95.94 178 GLY A C 1
ATOM 1314 O O . GLY A 1 178 ? -24.589 -7.208 21.472 1.00 95.94 178 GLY A O 1
ATOM 1315 N N . VAL A 1 179 ? -25.764 -9.111 21.529 1.00 94.00 179 VAL A N 1
ATOM 1316 C CA . VAL A 1 179 ? -25.786 -9.326 20.061 1.00 94.00 179 VAL A CA 1
ATOM 1317 C C . VAL A 1 179 ? -26.578 -8.239 19.327 1.00 94.00 179 VAL A C 1
ATOM 1319 O O . VAL A 1 179 ? -26.288 -7.915 18.175 1.00 94.00 179 VAL A O 1
ATOM 1322 N N . THR A 1 180 ? -27.559 -7.644 20.000 1.00 95.31 180 THR A N 1
ATOM 1323 C CA . THR A 1 180 ? -28.426 -6.592 19.458 1.00 95.31 180 THR A CA 1
ATOM 1324 C C . THR A 1 180 ? -27.865 -5.182 19.640 1.00 95.31 180 THR A C 1
ATOM 1326 O O . THR A 1 180 ? -28.572 -4.224 19.342 1.00 95.31 180 THR A O 1
ATOM 1329 N N . SER A 1 181 ? -26.605 -5.044 20.071 1.00 96.94 181 SER A N 1
ATOM 1330 C CA . SER A 1 181 ? -25.901 -3.762 20.198 1.00 96.94 181 SER A CA 1
ATOM 1331 C C . SER A 1 181 ? -26.020 -2.906 18.921 1.00 96.94 181 SER A C 1
ATOM 1333 O O . SER A 1 181 ? -25.536 -3.314 17.851 1.00 96.94 181 SER A O 1
ATOM 1335 N N . PRO A 1 182 ? -26.618 -1.700 18.997 1.00 96.69 182 PRO A N 1
ATOM 1336 C CA . PRO A 1 182 ? -26.675 -0.765 17.873 1.00 96.69 182 PRO A CA 1
ATOM 1337 C C . PRO A 1 182 ? -25.280 -0.399 17.352 1.00 96.69 182 PRO A C 1
ATOM 1339 O O . PRO A 1 182 ? -25.074 -0.267 16.140 1.00 96.69 182 PRO A O 1
ATOM 1342 N N . LEU A 1 183 ? -24.296 -0.305 18.253 1.00 95.56 183 LEU A N 1
ATOM 1343 C CA . LEU A 1 183 ? -22.907 -0.020 17.913 1.00 95.56 183 LEU A CA 1
ATOM 1344 C C . LEU A 1 183 ? -22.286 -1.151 17.078 1.00 95.56 183 LEU A C 1
ATOM 1346 O O . LEU A 1 183 ? -21.702 -0.885 16.021 1.00 95.56 183 LEU A O 1
ATOM 1350 N N . ARG A 1 184 ? -22.480 -2.420 17.476 1.00 96.19 184 ARG A N 1
ATOM 1351 C CA . ARG A 1 184 ? 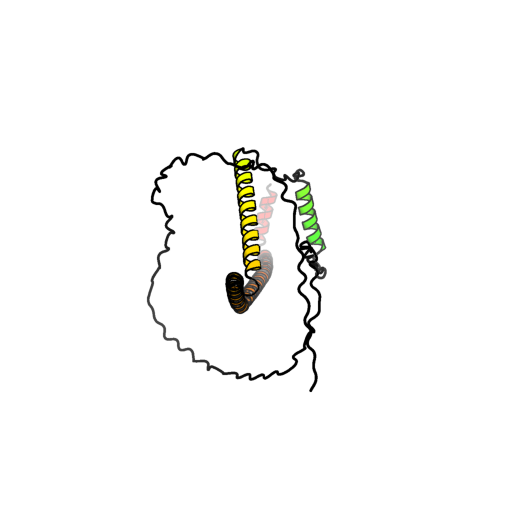-22.050 -3.590 16.677 1.00 96.19 184 ARG A CA 1
ATOM 1352 C C . ARG A 1 184 ? -22.661 -3.560 15.276 1.00 96.19 184 ARG A C 1
ATOM 1354 O O . ARG A 1 184 ? -21.949 -3.771 14.291 1.00 96.19 184 ARG A O 1
ATOM 1361 N N . GLN A 1 185 ? -23.955 -3.255 15.162 1.00 97.25 185 GLN A N 1
ATOM 1362 C CA . GLN A 1 185 ? -24.637 -3.163 13.866 1.00 97.25 185 GLN A CA 1
ATOM 1363 C C . GLN A 1 185 ? -24.086 -2.031 12.990 1.00 97.25 185 GLN A C 1
ATOM 1365 O O . GLN A 1 185 ? -23.907 -2.218 11.781 1.00 97.25 185 GLN A O 1
ATOM 1370 N N . HIS A 1 186 ? -23.794 -0.868 13.582 1.00 96.88 186 HIS A N 1
ATOM 1371 C CA . HIS A 1 186 ? -23.193 0.264 12.879 1.00 96.88 186 HIS A CA 1
ATOM 1372 C C . HIS A 1 186 ? -21.805 -0.086 12.327 1.00 96.88 186 HIS A C 1
ATOM 1374 O O . HIS A 1 186 ? -21.539 0.125 11.140 1.00 96.88 186 HIS A O 1
ATOM 1380 N N . ILE A 1 187 ? -20.942 -0.684 13.156 1.00 95.69 187 ILE A N 1
ATOM 1381 C CA . ILE A 1 187 ? -19.601 -1.131 12.752 1.00 95.69 187 ILE A CA 1
ATOM 1382 C C . ILE A 1 187 ? -19.706 -2.169 11.630 1.00 95.69 187 ILE A C 1
ATOM 1384 O O . ILE A 1 187 ? -19.075 -2.013 10.584 1.00 95.69 187 ILE A O 1
ATOM 1388 N N . ALA A 1 188 ? -20.567 -3.179 11.783 1.00 96.19 188 ALA A N 1
ATOM 1389 C CA . ALA A 1 188 ? -20.784 -4.202 10.762 1.00 96.19 188 ALA A CA 1
ATOM 1390 C C . ALA A 1 188 ? -21.299 -3.616 9.435 1.00 96.19 188 ALA A C 1
ATOM 1392 O O . ALA A 1 188 ? -20.963 -4.108 8.358 1.00 96.19 188 ALA A O 1
ATOM 1393 N N . ARG A 1 189 ? -22.116 -2.556 9.475 1.00 98.12 189 ARG A N 1
ATOM 1394 C CA . ARG A 1 189 ? -22.558 -1.837 8.270 1.00 98.12 189 ARG A CA 1
ATOM 1395 C C . ARG A 1 189 ? -21.394 -1.122 7.584 1.00 98.12 189 ARG A C 1
ATOM 1397 O O . ARG A 1 189 ? -21.258 -1.257 6.374 1.00 98.12 189 ARG A O 1
ATOM 1404 N N . LYS A 1 190 ? -20.539 -0.423 8.338 1.00 97.75 190 LYS A N 1
ATOM 1405 C CA . LYS A 1 190 ? -19.344 0.241 7.788 1.00 97.75 190 LYS A CA 1
ATOM 1406 C C . LYS A 1 190 ? -18.348 -0.751 7.193 1.00 97.75 190 LYS A C 1
ATOM 1408 O O . LYS A 1 190 ? -17.841 -0.505 6.106 1.00 97.75 190 LYS A O 1
ATOM 1413 N N . ILE A 1 191 ? -18.108 -1.880 7.863 1.00 97.50 191 ILE A N 1
ATOM 1414 C CA . ILE A 1 191 ? -17.239 -2.946 7.344 1.00 97.50 191 ILE A CA 1
ATOM 1415 C C . ILE A 1 191 ? -17.797 -3.484 6.024 1.00 97.50 191 ILE A C 1
ATOM 1417 O O . ILE A 1 191 ? -17.066 -3.554 5.044 1.00 97.50 191 ILE A O 1
ATOM 1421 N N . ARG A 1 192 ? -19.098 -3.795 5.963 1.00 98.19 192 ARG A N 1
ATOM 1422 C CA . ARG A 1 192 ? -19.747 -4.232 4.715 1.00 98.19 192 ARG A CA 1
ATOM 1423 C C . ARG A 1 192 ? -19.665 -3.184 3.604 1.00 98.19 192 ARG A C 1
ATOM 1425 O O . ARG A 1 192 ? -19.473 -3.561 2.456 1.00 98.19 192 ARG A O 1
ATOM 1432 N N . GLY A 1 193 ? -19.791 -1.899 3.940 1.00 97.94 193 GLY A N 1
ATOM 1433 C CA . GLY A 1 193 ? -19.591 -0.796 2.996 1.00 97.94 193 GLY A CA 1
ATOM 1434 C C . GLY A 1 193 ? -18.182 -0.806 2.405 1.00 97.94 193 GLY A C 1
ATOM 1435 O O . GLY A 1 193 ? -18.036 -0.908 1.194 1.00 97.94 193 GLY A O 1
ATOM 1436 N N . ARG A 1 194 ? -17.153 -0.838 3.260 1.00 97.19 194 ARG A N 1
ATOM 1437 C CA . ARG A 1 194 ? -15.750 -0.899 2.818 1.00 97.19 194 ARG A CA 1
ATOM 1438 C C . ARG A 1 194 ? -15.431 -2.149 2.004 1.00 97.19 194 ARG A C 1
ATOM 1440 O O . ARG A 1 194 ? -14.711 -2.057 1.025 1.00 97.19 194 ARG A O 1
ATOM 1447 N N . LEU A 1 195 ? -15.971 -3.307 2.387 1.00 96.75 195 LEU A N 1
ATOM 1448 C CA . LEU A 1 195 ? -15.783 -4.544 1.623 1.00 96.75 195 LEU A CA 1
ATOM 1449 C C . LEU A 1 195 ? -16.399 -4.455 0.223 1.00 96.75 195 LEU A C 1
ATOM 1451 O O . LEU A 1 195 ? -15.831 -4.997 -0.716 1.00 96.75 195 LEU A O 1
ATOM 1455 N N . ARG A 1 196 ? -17.535 -3.765 0.075 1.00 97.50 196 ARG A N 1
ATOM 1456 C CA . ARG A 1 196 ? -18.145 -3.517 -1.235 1.00 97.50 196 ARG A CA 1
ATOM 1457 C C . ARG A 1 196 ? -17.307 -2.555 -2.073 1.00 97.50 196 ARG A C 1
ATOM 1459 O O . ARG A 1 196 ? -17.051 -2.849 -3.230 1.00 97.50 196 ARG A O 1
ATOM 1466 N N . GLU A 1 197 ? -16.859 -1.447 -1.487 1.00 95.38 197 GLU A N 1
ATOM 1467 C CA . GLU A 1 197 ? -15.975 -0.485 -2.162 1.00 95.38 197 GLU A CA 1
ATOM 1468 C C . GLU A 1 197 ? -14.670 -1.149 -2.625 1.00 95.38 197 GLU A C 1
ATOM 1470 O O . GLU A 1 197 ? -14.207 -0.899 -3.735 1.00 95.38 197 GLU A O 1
ATOM 1475 N N . GLU A 1 198 ? -14.089 -2.025 -1.797 1.00 90.31 198 GLU A N 1
ATOM 1476 C CA . GLU A 1 198 ? -12.904 -2.800 -2.171 1.00 90.31 198 GLU A CA 1
ATOM 1477 C C . GLU A 1 198 ? -13.213 -3.776 -3.306 1.00 90.31 198 GLU A C 1
ATOM 1479 O O . GLU A 1 198 ? -12.467 -3.834 -4.270 1.00 90.31 198 GLU A O 1
ATOM 1484 N N . GLN A 1 199 ? -14.345 -4.481 -3.247 1.00 91.88 199 GLN A N 1
ATOM 1485 C CA . GLN A 1 199 ? -14.770 -5.387 -4.314 1.00 91.88 199 GLN A CA 1
ATOM 1486 C C . GLN A 1 199 ? -14.988 -4.658 -5.652 1.00 91.88 199 GLN A C 1
ATOM 1488 O O . GLN A 1 199 ? -14.644 -5.185 -6.709 1.00 91.88 199 GLN A O 1
ATOM 1493 N N . GLU A 1 200 ? -15.554 -3.451 -5.623 1.00 91.62 200 GLU A N 1
ATOM 1494 C CA . GLU A 1 200 ? -15.719 -2.601 -6.808 1.00 91.62 200 GLU A CA 1
ATOM 1495 C C . GLU A 1 200 ? -14.361 -2.149 -7.360 1.00 91.62 200 GLU A C 1
ATOM 1497 O O . GLU A 1 200 ? -14.136 -2.206 -8.574 1.00 91.62 200 GLU A O 1
ATOM 1502 N N . ARG A 1 201 ? -13.428 -1.776 -6.474 1.00 88.19 201 ARG A N 1
ATOM 1503 C CA . ARG A 1 201 ? -12.052 -1.433 -6.849 1.00 88.19 201 ARG A CA 1
ATOM 1504 C C . ARG A 1 201 ? -11.298 -2.631 -7.418 1.00 88.19 201 ARG A C 1
ATOM 1506 O O . ARG A 1 201 ? -10.619 -2.478 -8.422 1.00 88.19 201 ARG A O 1
ATOM 1513 N N . ASP A 1 202 ? -11.446 -3.816 -6.841 1.00 85.06 202 ASP A N 1
ATOM 1514 C CA . ASP A 1 202 ? -10.839 -5.050 -7.347 1.00 85.06 202 ASP A CA 1
ATOM 1515 C C . ASP A 1 202 ? -11.394 -5.411 -8.732 1.00 85.06 202 ASP A C 1
ATOM 1517 O O . ASP A 1 202 ? -10.644 -5.820 -9.619 1.00 85.06 202 ASP A O 1
ATOM 1521 N N . GLY A 1 203 ? -12.692 -5.180 -8.964 1.00 82.00 203 GLY A N 1
ATOM 1522 C CA . GLY A 1 203 ? -13.295 -5.274 -10.295 1.00 82.00 203 GLY A CA 1
ATOM 1523 C C . GLY A 1 203 ? -12.634 -4.323 -11.301 1.00 82.00 203 GLY A C 1
ATOM 1524 O O . GLY A 1 203 ? -12.297 -4.733 -12.417 1.00 82.00 203 GLY A O 1
ATOM 1525 N N . GLN A 1 204 ? -12.370 -3.078 -10.888 1.00 80.94 204 GLN A N 1
ATOM 1526 C CA . GLN A 1 204 ? -11.584 -2.107 -11.661 1.00 80.94 204 GLN A CA 1
ATOM 1527 C C . GLN A 1 204 ? -10.099 -2.480 -11.769 1.00 80.94 204 GLN A C 1
ATOM 1529 O O . GLN A 1 204 ? -9.470 -2.126 -12.760 1.00 80.94 204 GLN A O 1
ATOM 1534 N N . GLY A 1 205 ? -9.548 -3.248 -10.828 1.00 72.44 205 GLY A N 1
ATOM 1535 C CA . GLY A 1 205 ? -8.165 -3.730 -10.835 1.00 72.44 205 GLY A CA 1
ATOM 1536 C C . GLY A 1 205 ? -7.825 -4.583 -12.060 1.00 72.44 205 GLY A C 1
ATOM 1537 O O . GLY A 1 205 ? -6.664 -4.671 -12.455 1.00 72.44 205 GLY A O 1
ATOM 1538 N N . THR A 1 206 ? -8.833 -5.136 -12.741 1.00 76.31 206 THR A N 1
ATOM 1539 C CA . THR A 1 206 ? -8.664 -5.747 -14.069 1.00 76.31 206 THR A CA 1
ATOM 1540 C C . THR A 1 206 ? -8.126 -4.737 -15.093 1.00 76.31 206 THR A C 1
ATOM 1542 O O . THR A 1 206 ? -7.290 -5.086 -15.923 1.00 76.31 206 THR A O 1
ATOM 1545 N N . LEU A 1 207 ? -8.562 -3.473 -15.025 1.00 77.50 207 LEU A N 1
ATOM 1546 C CA . LEU A 1 207 ? -8.076 -2.384 -15.876 1.00 77.50 207 LEU A CA 1
ATOM 1547 C C . LEU A 1 207 ? -6.615 -2.059 -15.550 1.00 77.50 207 LEU A C 1
ATOM 1549 O O . LEU A 1 207 ? -5.799 -2.004 -16.468 1.00 77.50 207 LEU A O 1
ATOM 1553 N N . ASP A 1 208 ? -6.264 -1.961 -14.267 1.00 84.38 208 ASP A N 1
ATOM 1554 C CA . ASP A 1 208 ? -4.877 -1.752 -13.832 1.00 84.38 208 ASP A CA 1
ATOM 1555 C C . ASP A 1 208 ? -3.972 -2.905 -14.284 1.00 84.38 208 ASP A C 1
ATOM 1557 O O . ASP A 1 208 ? -2.860 -2.687 -14.770 1.00 84.38 208 ASP A O 1
ATOM 1561 N N . GLN A 1 209 ? -4.451 -4.150 -14.203 1.00 84.75 209 GLN A N 1
ATOM 1562 C CA . GLN A 1 209 ? -3.710 -5.311 -14.688 1.00 84.75 209 GLN A CA 1
ATOM 1563 C C . GLN A 1 209 ? -3.489 -5.244 -16.205 1.00 84.75 209 GLN A C 1
ATOM 1565 O O . GLN A 1 209 ? -2.376 -5.508 -16.670 1.00 84.75 209 GLN A O 1
ATOM 1570 N N . VAL A 1 210 ? -4.513 -4.867 -16.977 1.00 88.44 210 VAL A N 1
ATOM 1571 C CA . VAL A 1 210 ? -4.404 -4.661 -18.430 1.00 88.44 210 VAL A CA 1
ATOM 1572 C C . VAL A 1 210 ? -3.428 -3.527 -18.744 1.00 88.44 210 VAL A C 1
ATOM 1574 O O . VAL A 1 210 ? -2.597 -3.667 -19.644 1.00 88.44 210 VAL A O 1
ATOM 1577 N N . GLU A 1 211 ? -3.450 -2.432 -17.986 1.00 90.62 211 GLU A N 1
ATOM 1578 C CA . GLU A 1 211 ? -2.532 -1.313 -18.184 1.00 90.62 211 GLU A CA 1
ATOM 1579 C C . GLU A 1 211 ? -1.078 -1.712 -17.885 1.00 90.62 211 GLU A C 1
ATOM 1581 O O . GLU A 1 211 ? -0.175 -1.436 -18.680 1.00 90.62 211 GLU A O 1
ATOM 1586 N N . ILE A 1 212 ? -0.837 -2.430 -16.785 1.00 91.12 212 ILE A N 1
ATOM 1587 C CA . ILE A 1 212 ? 0.487 -2.963 -16.434 1.00 91.12 212 ILE A CA 1
ATOM 1588 C C . ILE A 1 212 ? 0.982 -3.921 -17.525 1.00 91.12 212 ILE A C 1
ATOM 1590 O O . ILE A 1 212 ? 2.139 -3.833 -17.956 1.00 91.12 212 ILE A O 1
ATOM 1594 N N . GLN A 1 213 ? 0.115 -4.807 -18.023 1.00 94.88 213 GLN A N 1
ATOM 1595 C CA . GLN A 1 213 ? 0.449 -5.700 -19.132 1.00 94.88 213 GLN A CA 1
ATOM 1596 C C . GLN A 1 213 ? 0.807 -4.909 -20.393 1.00 94.88 213 GLN A C 1
ATOM 1598 O O . GLN A 1 213 ? 1.849 -5.178 -21.000 1.00 94.88 213 GLN A O 1
ATOM 1603 N N . GLN A 1 214 ? 0.027 -3.889 -20.746 1.00 96.62 214 GLN A N 1
ATOM 1604 C CA . GLN A 1 214 ? 0.290 -3.040 -21.904 1.00 96.62 214 GLN A CA 1
ATOM 1605 C C . GLN A 1 214 ? 1.625 -2.293 -21.776 1.00 96.62 214 GLN A C 1
ATOM 1607 O O . GLN A 1 214 ? 2.430 -2.293 -22.713 1.00 96.62 214 GLN A O 1
ATOM 1612 N N . ARG A 1 215 ? 1.922 -1.728 -20.599 1.00 95.94 215 ARG A N 1
ATOM 1613 C CA . ARG A 1 215 ? 3.221 -1.099 -20.308 1.00 95.94 215 ARG A CA 1
ATOM 1614 C C . ARG A 1 215 ? 4.369 -2.098 -20.480 1.00 95.94 215 ARG A C 1
ATOM 1616 O O . ARG A 1 215 ? 5.362 -1.778 -21.131 1.00 95.94 215 ARG A O 1
ATOM 1623 N N . SER A 1 216 ? 4.217 -3.333 -19.994 1.00 96.25 216 SER A N 1
ATOM 1624 C CA . SER A 1 216 ? 5.234 -4.385 -20.160 1.00 96.25 216 SER A CA 1
ATOM 1625 C C . SER A 1 216 ? 5.471 -4.770 -21.630 1.00 96.25 216 SER A C 1
ATOM 1627 O O . SER A 1 216 ? 6.608 -5.010 -22.043 1.00 96.25 216 SER A O 1
ATOM 1629 N N . ILE A 1 217 ? 4.412 -4.795 -22.450 1.00 97.81 217 ILE A N 1
ATOM 1630 C CA . ILE A 1 217 ? 4.499 -5.041 -23.896 1.00 97.81 217 ILE A CA 1
ATOM 1631 C C . ILE A 1 217 ? 5.267 -3.906 -24.578 1.00 97.81 217 ILE A C 1
ATOM 1633 O O . ILE A 1 217 ? 6.166 -4.179 -25.373 1.00 97.81 217 ILE A O 1
ATOM 1637 N N . ASN A 1 218 ? 4.961 -2.653 -24.243 1.00 97.50 218 ASN A N 1
ATOM 1638 C CA . ASN A 1 218 ? 5.641 -1.491 -24.814 1.00 97.50 218 ASN A CA 1
ATOM 1639 C C . ASN A 1 218 ? 7.134 -1.474 -24.467 1.00 97.50 218 ASN A C 1
ATOM 1641 O O . ASN A 1 218 ? 7.960 -1.283 -25.357 1.00 97.50 218 ASN A O 1
ATOM 1645 N N . ILE A 1 219 ? 7.496 -1.763 -23.212 1.00 97.12 219 ILE A N 1
ATOM 1646 C CA . ILE A 1 219 ? 8.903 -1.867 -22.792 1.00 97.12 219 ILE A CA 1
ATOM 1647 C C . ILE A 1 219 ? 9.635 -2.927 -23.624 1.00 97.12 219 ILE A C 1
ATOM 1649 O O . ILE A 1 219 ? 10.699 -2.647 -24.174 1.00 97.12 219 ILE A O 1
ATOM 1653 N N . ARG A 1 220 ? 9.051 -4.123 -23.791 1.00 98.19 220 ARG A N 1
ATOM 1654 C CA . ARG A 1 220 ? 9.644 -5.179 -24.632 1.00 98.19 220 ARG A CA 1
ATOM 1655 C C . ARG A 1 220 ? 9.832 -4.734 -26.081 1.00 98.19 220 ARG A C 1
ATOM 1657 O O . ARG A 1 220 ? 10.896 -4.977 -26.646 1.00 98.19 220 ARG A O 1
ATOM 1664 N N . LYS A 1 221 ? 8.838 -4.060 -26.670 1.00 98.12 221 LYS A N 1
ATOM 1665 C CA . LYS A 1 221 ? 8.935 -3.517 -28.035 1.00 98.12 221 LYS A CA 1
ATOM 1666 C C . LYS A 1 221 ? 10.083 -2.513 -28.158 1.00 98.12 221 LYS A C 1
ATOM 1668 O O . LYS A 1 221 ? 10.887 -2.635 -29.077 1.00 98.12 221 LYS A O 1
ATOM 1673 N N . HIS A 1 222 ? 10.206 -1.573 -27.221 1.00 97.81 222 HIS A N 1
ATOM 1674 C CA . HIS A 1 222 ? 11.293 -0.590 -27.230 1.00 97.81 222 HIS A CA 1
ATOM 1675 C C . HIS A 1 222 ? 12.673 -1.235 -27.075 1.00 97.81 222 HIS A C 1
ATOM 1677 O O . HIS A 1 222 ? 13.593 -0.877 -27.807 1.00 97.81 222 HIS A O 1
ATOM 1683 N N . LEU A 1 223 ? 12.817 -2.223 -26.189 1.00 97.88 223 LEU A N 1
ATOM 1684 C CA . LEU A 1 223 ? 14.071 -2.967 -26.043 1.00 97.88 223 LEU A CA 1
ATOM 1685 C C . LEU A 1 223 ? 14.442 -3.727 -27.325 1.00 97.88 223 LEU A C 1
ATOM 1687 O O . LEU A 1 223 ? 15.605 -3.710 -27.725 1.00 97.88 223 LEU A O 1
ATOM 1691 N N . GLY A 1 224 ? 13.460 -4.339 -27.996 1.00 97.38 224 GLY A N 1
ATOM 1692 C CA . GLY A 1 224 ? 13.659 -4.986 -29.295 1.00 97.38 224 GLY A CA 1
ATOM 1693 C C . GLY A 1 224 ? 14.116 -4.005 -30.378 1.00 97.38 224 GLY A C 1
ATOM 1694 O O . GLY A 1 224 ? 15.086 -4.276 -31.082 1.00 97.38 224 GLY A O 1
ATOM 1695 N N . LEU A 1 225 ? 13.485 -2.829 -30.461 1.00 97.94 225 LEU A N 1
ATOM 1696 C CA . LEU A 1 225 ? 13.894 -1.767 -31.386 1.00 97.94 225 LEU A CA 1
ATOM 1697 C C . LEU A 1 225 ? 15.330 -1.298 -31.117 1.00 97.94 225 LEU A C 1
ATOM 1699 O O . LEU A 1 225 ? 16.135 -1.233 -32.041 1.00 97.94 225 LEU A O 1
ATOM 1703 N N . MET A 1 226 ? 15.689 -1.035 -29.857 1.00 98.31 226 MET A N 1
ATOM 1704 C CA . MET A 1 226 ? 17.055 -0.636 -29.494 1.00 98.31 226 MET A CA 1
ATOM 1705 C C . MET A 1 226 ? 18.094 -1.702 -29.851 1.00 98.31 226 MET A C 1
ATOM 1707 O O . MET A 1 226 ? 19.203 -1.368 -30.269 1.00 98.31 226 MET A O 1
ATOM 1711 N N . TYR A 1 227 ? 17.760 -2.980 -29.672 1.00 98.44 227 TYR A N 1
ATOM 1712 C CA . TYR A 1 227 ? 18.634 -4.084 -30.054 1.00 98.44 227 TYR A CA 1
ATOM 1713 C C . TYR A 1 227 ? 18.863 -4.129 -31.571 1.00 98.44 227 TYR A C 1
ATOM 1715 O O . TYR A 1 227 ? 20.012 -4.207 -32.008 1.00 98.44 227 TYR A O 1
ATOM 1723 N N . ASN A 1 228 ? 17.797 -4.004 -32.366 1.00 97.69 228 ASN A N 1
ATOM 1724 C CA . ASN A 1 228 ? 17.892 -3.974 -33.827 1.00 97.69 228 ASN A CA 1
ATOM 1725 C C . ASN A 1 228 ? 18.734 -2.787 -34.313 1.00 97.69 228 ASN A C 1
ATOM 1727 O O . ASN A 1 228 ? 19.664 -2.991 -35.087 1.00 97.69 228 ASN A O 1
ATOM 1731 N N . LEU A 1 229 ? 18.510 -1.586 -33.767 1.00 98.31 229 LEU A N 1
ATOM 1732 C CA . LEU A 1 229 ? 19.300 -0.394 -34.099 1.00 98.31 229 LEU A CA 1
ATOM 1733 C C . LEU A 1 229 ? 20.794 -0.572 -33.791 1.00 98.31 229 LEU A C 1
ATOM 1735 O O . LEU A 1 229 ? 21.646 -0.144 -34.567 1.00 98.31 229 LEU A O 1
ATOM 1739 N N . ARG A 1 230 ? 21.145 -1.236 -32.679 1.00 98.25 230 ARG A N 1
ATOM 1740 C CA . ARG A 1 230 ? 22.552 -1.559 -32.374 1.00 98.25 230 ARG A CA 1
ATOM 1741 C C . ARG A 1 230 ? 23.160 -2.491 -33.420 1.00 98.25 230 ARG A C 1
ATOM 1743 O O . ARG A 1 230 ? 24.319 -2.300 -33.781 1.00 98.25 230 ARG A O 1
ATOM 1750 N N . ARG A 1 231 ? 22.401 -3.480 -33.898 1.00 98.31 231 ARG A N 1
ATOM 1751 C CA . ARG A 1 231 ? 22.845 -4.414 -34.940 1.00 98.31 231 ARG A CA 1
ATOM 1752 C C . ARG A 1 231 ? 23.009 -3.711 -36.289 1.00 98.31 231 ARG A C 1
ATOM 1754 O O . ARG A 1 231 ? 24.034 -3.896 -36.933 1.00 98.31 231 ARG A O 1
ATOM 1761 N N . GLU A 1 232 ? 22.052 -2.876 -36.683 1.00 98.00 232 GLU A N 1
ATOM 1762 C CA . GLU A 1 232 ? 22.127 -2.066 -37.909 1.00 98.00 232 GLU A CA 1
ATOM 1763 C C . GLU A 1 232 ? 23.337 -1.128 -37.889 1.00 98.00 232 GLU A C 1
ATOM 1765 O O . GLU A 1 232 ? 24.108 -1.092 -38.843 1.00 98.00 232 GLU A O 1
ATOM 1770 N N . LEU A 1 233 ? 23.582 -0.450 -36.763 1.00 98.00 233 LEU A N 1
ATOM 1771 C CA . LEU A 1 233 ? 24.753 0.410 -36.586 1.00 98.00 233 LEU A CA 1
ATOM 1772 C C . LEU A 1 233 ? 26.068 -0.374 -36.724 1.00 98.00 233 LEU A C 1
ATOM 1774 O O . LEU A 1 233 ? 27.023 0.131 -37.309 1.00 98.00 233 LEU A O 1
ATOM 1778 N N . GLN A 1 234 ? 26.138 -1.607 -36.215 1.00 97.56 234 GLN A N 1
ATOM 1779 C CA . GLN A 1 234 ? 27.314 -2.467 -36.393 1.00 97.56 234 GLN A CA 1
ATOM 1780 C C . GLN A 1 234 ? 27.536 -2.872 -37.856 1.00 97.56 234 GLN A C 1
ATOM 1782 O O . GLN A 1 234 ? 28.682 -2.890 -38.299 1.00 97.56 234 GLN A O 1
ATOM 1787 N N . VAL A 1 235 ? 26.465 -3.160 -38.603 1.00 97.38 235 VAL A N 1
ATOM 1788 C CA . VAL A 1 235 ? 26.549 -3.449 -40.044 1.00 97.38 235 VAL A CA 1
ATOM 1789 C C . VAL A 1 235 ? 27.039 -2.219 -40.805 1.00 97.38 235 VAL A C 1
ATOM 1791 O O . VAL A 1 235 ? 27.998 -2.322 -41.558 1.00 97.38 235 VAL A O 1
ATOM 1794 N N . LEU A 1 236 ? 26.463 -1.041 -40.545 1.00 96.88 236 LEU A N 1
ATOM 1795 C CA . LEU A 1 236 ? 26.900 0.210 -41.174 1.00 96.88 236 LEU A CA 1
ATOM 1796 C C . LEU A 1 236 ? 28.366 0.530 -40.870 1.00 96.88 236 LEU A C 1
ATOM 1798 O O . LEU A 1 236 ? 29.098 0.931 -41.766 1.00 96.88 236 LEU A O 1
ATOM 1802 N N . LYS A 1 237 ? 28.816 0.309 -39.627 1.00 95.94 237 LYS A N 1
ATOM 1803 C CA . LYS A 1 237 ? 30.234 0.450 -39.269 1.00 95.94 237 LYS A CA 1
ATOM 1804 C C . LYS A 1 237 ? 31.117 -0.477 -40.092 1.00 95.94 237 LYS A C 1
ATOM 1806 O O . LYS A 1 237 ? 32.130 -0.025 -40.602 1.00 95.94 237 LYS A O 1
ATOM 1811 N N . ARG A 1 238 ? 30.745 -1.755 -40.212 1.00 95.31 238 ARG A N 1
ATOM 1812 C CA . ARG A 1 238 ? 31.509 -2.725 -41.002 1.00 95.31 238 ARG A CA 1
ATOM 1813 C C . ARG A 1 238 ? 31.603 -2.297 -42.468 1.00 95.31 238 ARG A C 1
ATOM 1815 O O . ARG A 1 238 ? 32.705 -2.254 -42.993 1.00 95.31 238 ARG A O 1
ATOM 1822 N N . ASN A 1 239 ? 30.480 -1.916 -43.071 1.00 94.44 239 ASN A N 1
ATOM 1823 C CA . ASN A 1 239 ? 30.439 -1.481 -44.466 1.00 94.44 239 ASN A CA 1
ATOM 1824 C C . ASN A 1 239 ? 31.274 -0.207 -44.690 1.00 94.44 239 ASN A C 1
ATOM 1826 O O . ASN A 1 239 ? 31.997 -0.121 -45.672 1.00 94.44 239 ASN A O 1
ATOM 1830 N N . ALA A 1 240 ? 31.239 0.750 -43.755 1.00 93.31 240 ALA A N 1
ATOM 1831 C CA . ALA A 1 240 ? 32.055 1.963 -43.837 1.00 93.31 240 ALA A CA 1
ATOM 1832 C C . ALA A 1 240 ? 33.567 1.668 -43.788 1.00 93.31 240 ALA A C 1
ATOM 1834 O O . ALA A 1 240 ? 34.340 2.319 -44.482 1.00 93.31 240 ALA A O 1
ATOM 1835 N N . PHE A 1 241 ? 33.998 0.675 -42.999 1.00 90.62 241 PHE A N 1
ATOM 1836 C CA . PHE A 1 241 ? 35.403 0.249 -42.984 1.00 90.62 241 PHE A CA 1
ATOM 1837 C C . PHE A 1 241 ? 35.817 -0.484 -44.266 1.00 90.62 241 PHE A C 1
ATOM 1839 O O . PHE A 1 241 ? 36.958 -0.333 -44.689 1.00 90.62 241 PHE A O 1
ATOM 1846 N N . GLU A 1 242 ? 34.915 -1.257 -44.877 1.00 89.19 242 GLU A N 1
ATOM 1847 C CA . GLU A 1 242 ? 35.172 -1.938 -46.155 1.00 89.19 242 GLU A CA 1
ATOM 1848 C C . GLU A 1 242 ? 35.316 -0.911 -47.305 1.00 89.19 242 GLU A C 1
ATOM 1850 O O . GLU A 1 242 ? 36.275 -0.983 -48.072 1.00 89.19 242 GLU A O 1
ATOM 1855 N N . GLU A 1 243 ? 34.470 0.128 -47.356 1.00 84.62 243 GLU A N 1
ATOM 1856 C CA . GLU A 1 243 ? 34.574 1.201 -48.365 1.00 84.62 243 GLU A CA 1
ATOM 1857 C C . GLU A 1 243 ? 35.855 2.055 -48.235 1.00 84.62 243 GLU A C 1
ATOM 1859 O O . GLU A 1 243 ? 36.419 2.494 -49.243 1.00 84.62 243 GLU A O 1
ATOM 1864 N N . GLU A 1 244 ? 36.351 2.291 -47.014 1.00 80.56 244 GLU A N 1
ATOM 1865 C CA . GLU A 1 244 ? 37.615 3.014 -46.802 1.00 80.56 244 GLU A CA 1
ATOM 1866 C C . GLU A 1 244 ? 38.854 2.234 -47.276 1.00 80.56 244 GLU A C 1
ATOM 1868 O O . GLU A 1 244 ? 39.856 2.855 -47.653 1.00 80.56 244 GLU A O 1
ATOM 1873 N N . ASP A 1 245 ? 38.817 0.901 -47.237 1.00 75.25 245 ASP A N 1
ATOM 1874 C CA . ASP A 1 245 ? 39.947 0.051 -47.634 1.00 75.25 245 ASP A CA 1
ATOM 1875 C C . ASP A 1 245 ? 40.013 -0.092 -49.163 1.00 75.25 245 ASP A C 1
ATOM 1877 O O . ASP A 1 245 ? 41.066 0.117 -49.778 1.00 75.25 245 ASP A O 1
ATOM 1881 N N . ASP A 1 246 ? 38.854 -0.277 -49.805 1.00 75.81 246 ASP A N 1
ATOM 1882 C CA . ASP A 1 246 ? 38.745 -0.282 -51.266 1.00 75.81 246 ASP A CA 1
ATOM 1883 C C . ASP A 1 246 ? 39.176 1.068 -51.874 1.00 75.81 246 ASP A C 1
ATOM 1885 O O . ASP A 1 246 ? 39.830 1.107 -52.923 1.00 75.81 246 ASP A O 1
ATOM 1889 N N . GLY A 1 247 ? 38.907 2.185 -51.186 1.00 62.62 247 GLY A N 1
ATOM 1890 C CA . GLY A 1 247 ? 39.336 3.526 -51.596 1.00 62.62 247 GLY A CA 1
ATOM 1891 C C . GLY A 1 247 ? 40.842 3.804 -51.454 1.00 62.62 247 GLY A C 1
ATOM 1892 O O . GLY A 1 247 ? 41.390 4.604 -52.217 1.00 62.62 247 GLY A O 1
ATOM 1893 N N . LYS A 1 248 ? 41.547 3.144 -50.524 1.00 57.50 248 LYS A N 1
ATOM 1894 C CA . LYS A 1 248 ? 42.998 3.342 -50.308 1.00 57.50 248 LYS A CA 1
ATOM 1895 C C . LYS A 1 248 ? 43.873 2.586 -51.302 1.00 57.50 248 LYS A C 1
ATOM 1897 O O . LYS A 1 248 ? 44.991 3.025 -51.563 1.00 57.50 248 LYS A O 1
ATOM 1902 N N . SER A 1 249 ? 43.368 1.515 -51.912 1.00 58.72 249 SER A N 1
ATOM 1903 C CA . SER A 1 249 ? 44.097 0.759 -52.944 1.00 58.72 249 SER A CA 1
ATOM 1904 C C . SER A 1 249 ? 44.275 1.517 -54.276 1.00 58.72 249 SER A C 1
ATOM 1906 O O . SER A 1 249 ? 45.069 1.103 -55.120 1.00 58.72 249 SER A O 1
ATOM 1908 N N . LYS A 1 250 ? 43.591 2.660 -54.452 1.00 58.22 250 LYS A N 1
ATOM 1909 C CA . LYS A 1 250 ? 43.740 3.582 -55.595 1.00 58.22 250 LYS A CA 1
ATOM 1910 C C . LYS A 1 250 ? 44.421 4.911 -55.250 1.00 58.22 250 LYS A C 1
ATOM 1912 O O . LYS A 1 250 ? 44.410 5.821 -56.079 1.00 58.22 250 LYS A O 1
ATOM 1917 N N . LEU A 1 251 ? 45.008 5.051 -54.058 1.00 57.69 251 LEU A N 1
ATOM 1918 C CA . LEU A 1 251 ? 45.843 6.214 -53.770 1.00 57.69 251 LEU A CA 1
ATOM 1919 C C . LEU A 1 251 ? 47.098 6.155 -54.638 1.00 57.69 251 LEU A C 1
ATOM 1921 O O . LEU A 1 251 ? 47.943 5.274 -54.495 1.00 57.69 251 LEU A O 1
ATOM 1925 N N . ASP A 1 252 ? 47.142 7.119 -55.549 1.00 59.84 252 ASP A N 1
ATOM 1926 C CA . ASP A 1 252 ? 48.217 7.456 -56.464 1.00 59.84 252 ASP A CA 1
ATOM 1927 C C . ASP A 1 252 ? 49.599 7.171 -55.839 1.00 59.84 252 ASP A C 1
ATOM 1929 O O . ASP A 1 252 ? 49.921 7.757 -54.792 1.00 59.84 252 ASP A O 1
ATOM 1933 N N . PRO A 1 253 ? 50.422 6.268 -56.411 1.00 68.38 253 PRO A N 1
ATOM 1934 C CA . PRO A 1 253 ? 51.740 5.927 -55.865 1.00 68.38 253 PRO A CA 1
ATOM 1935 C C . PRO A 1 253 ? 52.628 7.162 -55.632 1.00 68.38 253 PRO A C 1
ATOM 1937 O O . PRO A 1 253 ? 53.519 7.137 -54.778 1.00 68.38 253 PRO A O 1
ATOM 1940 N N . GLU A 1 254 ? 52.340 8.271 -56.316 1.00 64.88 254 GLU A N 1
ATOM 1941 C CA . GLU A 1 254 ? 53.000 9.561 -56.136 1.00 64.88 254 GLU A CA 1
ATOM 1942 C C . GLU A 1 254 ? 52.815 10.156 -54.720 1.00 64.88 254 GLU A C 1
ATOM 1944 O O . GLU A 1 254 ? 53.756 10.707 -54.141 1.00 64.88 254 GLU A O 1
ATOM 1949 N N . GLN A 1 255 ? 51.653 9.973 -54.077 1.00 67.00 255 GLN A N 1
ATOM 1950 C CA . GLN A 1 255 ? 51.430 10.471 -52.709 1.00 67.00 255 GLN A CA 1
ATOM 1951 C C . GLN A 1 255 ? 52.073 9.595 -51.626 1.00 67.00 255 GLN A C 1
ATOM 1953 O O . GLN A 1 255 ? 52.467 10.104 -50.570 1.00 67.00 255 GLN A O 1
ATOM 1958 N N . ALA A 1 256 ? 52.224 8.291 -51.878 1.00 68.56 256 ALA A N 1
ATOM 1959 C CA . ALA A 1 256 ? 52.974 7.402 -50.992 1.00 68.56 256 ALA A CA 1
ATOM 1960 C C . ALA A 1 256 ? 54.470 7.772 -50.973 1.00 68.56 256 ALA A C 1
ATOM 1962 O O . ALA A 1 256 ? 55.093 7.781 -49.907 1.00 68.56 256 ALA A O 1
ATOM 1963 N N . PHE A 1 257 ? 55.020 8.173 -52.125 1.00 72.81 257 PHE A N 1
ATOM 1964 C CA . PHE A 1 257 ? 56.401 8.643 -52.248 1.00 72.81 257 PHE A CA 1
ATOM 1965 C C . PHE A 1 257 ? 56.662 9.924 -51.437 1.00 72.81 257 PHE A C 1
ATOM 1967 O O . PHE A 1 257 ? 57.639 9.996 -50.688 1.00 72.81 257 PHE A O 1
ATOM 1974 N N . LEU A 1 258 ? 55.757 10.908 -51.498 1.00 72.12 258 LEU A N 1
ATOM 1975 C CA . LEU A 1 258 ? 55.898 12.166 -50.751 1.00 72.12 258 LEU A CA 1
ATOM 1976 C C . LEU A 1 258 ? 55.851 11.973 -49.225 1.00 72.12 258 LEU A C 1
ATOM 1978 O O . LEU A 1 258 ? 56.595 12.641 -48.502 1.00 72.12 258 LEU A O 1
ATOM 1982 N N . ARG A 1 259 ? 55.044 11.031 -48.713 1.00 68.50 259 ARG A N 1
ATOM 1983 C CA . ARG A 1 259 ? 55.044 10.703 -47.272 1.00 68.50 259 ARG A CA 1
ATOM 1984 C C . ARG A 1 259 ? 56.329 10.006 -46.826 1.00 68.50 259 ARG A C 1
ATOM 1986 O O . ARG A 1 259 ? 56.838 10.324 -45.753 1.00 68.50 259 ARG A O 1
ATOM 1993 N N . GLY A 1 260 ? 56.872 9.098 -47.639 1.00 73.25 260 GLY A N 1
ATOM 1994 C CA . GLY A 1 260 ? 58.156 8.448 -47.355 1.00 73.25 260 GLY A CA 1
ATOM 1995 C C . GLY A 1 260 ? 59.325 9.440 -47.330 1.00 73.25 260 GLY A C 1
ATOM 1996 O O . GLY A 1 260 ? 60.146 9.407 -46.415 1.00 73.25 260 GLY A O 1
ATOM 1997 N N . ALA A 1 261 ? 59.357 10.380 -48.280 1.00 75.88 261 ALA A N 1
ATOM 1998 C CA . ALA A 1 261 ? 60.395 11.408 -48.364 1.00 75.88 261 ALA A CA 1
ATOM 1999 C C . ALA A 1 261 ? 60.384 12.390 -47.176 1.00 75.88 261 ALA A C 1
ATOM 2001 O O . ALA A 1 261 ? 61.439 12.888 -46.783 1.00 75.88 261 ALA A O 1
ATOM 2002 N N . TRP A 1 262 ? 59.211 12.662 -46.592 1.00 74.19 262 TRP A N 1
ATOM 2003 C CA . TRP A 1 262 ? 59.101 13.506 -45.399 1.00 74.19 262 TRP A CA 1
ATOM 2004 C C . TRP A 1 262 ? 59.611 12.794 -44.138 1.00 74.19 262 TRP A C 1
ATOM 2006 O O . TRP A 1 262 ? 60.306 13.404 -43.332 1.00 74.19 262 TRP A O 1
ATOM 2016 N N . MET A 1 263 ? 59.342 11.490 -44.004 1.00 70.88 263 MET A N 1
ATOM 2017 C CA . MET A 1 263 ? 59.814 10.684 -42.869 1.00 70.88 263 MET A CA 1
ATOM 2018 C C . MET A 1 263 ? 61.326 10.418 -42.912 1.00 70.88 263 MET A C 1
ATOM 2020 O O . MET A 1 263 ? 61.950 10.358 -41.864 1.00 70.88 263 MET A O 1
ATOM 2024 N N . ALA A 1 264 ? 61.936 10.314 -44.097 1.00 71.81 264 ALA A N 1
ATOM 2025 C CA . ALA A 1 264 ? 63.384 10.102 -44.243 1.00 71.81 264 ALA A CA 1
ATOM 2026 C C . ALA A 1 264 ? 64.244 11.354 -43.964 1.00 71.81 264 ALA A C 1
ATOM 2028 O O . ALA A 1 264 ? 65.469 11.292 -44.046 1.00 71.81 264 ALA A O 1
ATOM 2029 N N . ARG A 1 265 ? 63.613 12.507 -43.704 1.00 68.44 265 ARG A N 1
ATOM 2030 C CA . ARG A 1 265 ? 64.291 13.785 -43.439 1.00 68.44 265 ARG A CA 1
ATOM 2031 C C . ARG A 1 265 ? 64.324 14.147 -41.942 1.00 68.44 265 ARG A C 1
ATOM 2033 O O . ARG A 1 265 ? 64.876 15.193 -41.605 1.00 68.44 265 ARG A O 1
ATOM 2040 N N . GLN A 1 266 ? 63.749 13.312 -41.071 1.00 54.06 266 GLN A N 1
ATOM 2041 C CA . GLN A 1 266 ? 63.993 13.339 -39.622 1.00 54.06 266 GLN A CA 1
ATOM 2042 C C . GLN A 1 266 ? 65.036 12.294 -39.243 1.00 54.06 266 GLN A C 1
ATOM 2044 O O . GLN A 1 266 ? 65.847 12.610 -38.347 1.00 54.06 266 GLN A O 1
#

Radius of gyration: 41.81 Å; chains: 1; bounding box: 118×72×114 Å

Secondary structure (DSSP, 8-state):
------------------------------------------------------------------PPPP---------------PPP-------------------------TTHHHHHHHHHHHHHHHHHS---------S-S-HHHHHHHHHHHHHHHHHHHHHHHHHHHHHHTGGG-HHHHHHHHHHHHHHHHHHHHHHHHHHHHHHHHHHHHHHHHHHHHHHHHHHHHHHHHHHHHHHHHHHHTTS-HHHHHHHHHHHTT-

Foldseek 3Di:
DDDDDDDDDDDDDDPDDDPDDDDPPDDDDPDPPPPPPDDPDDDDDPDDDDDDDDDDDDDDDDDDDDDDDDDDDPDPDPDDDDPPDDDPDDDDDPDPDDPPPPPPPPPPPDDPDPCVVVVVVVVVVVVVVCPVPPPPDPCPPPQPPDPVSVVVVVVVVVVVVVVVVVVVVVVVVDVVVPPPDPVVVVVVVVVVVVVVVVVVVVVVVVVVVVVVVVVVVVVVVVVVVVVVVVVVVVVVVVVVVVVVVVVVVPPDVVVVVVVVVVVVVD

pLDDT: mean 70.79, std 20.93, range [37.38, 98.44]

Organism: NCBI:txid327968